Protein AF-A0A7V2AE70-F1 (afdb_monomer_lite)

Structure (mmCIF, N/CA/C/O backbone):
data_AF-A0A7V2AE70-F1
#
_entry.id   AF-A0A7V2AE70-F1
#
loop_
_atom_site.group_PDB
_atom_site.id
_atom_site.type_symbol
_atom_site.label_atom_id
_atom_site.label_alt_id
_atom_site.label_comp_id
_atom_site.label_asym_id
_atom_site.label_entity_id
_atom_site.label_seq_id
_atom_site.pdbx_PDB_ins_code
_atom_site.Cartn_x
_atom_site.Cartn_y
_atom_site.Cartn_z
_atom_site.occupancy
_atom_site.B_iso_or_equiv
_atom_site.auth_seq_id
_atom_site.auth_comp_id
_atom_site.auth_asym_id
_atom_site.auth_atom_id
_atom_site.pdbx_PDB_model_num
ATOM 1 N N . MET A 1 1 ? 10.423 -25.214 -24.520 1.00 47.59 1 MET A N 1
ATOM 2 C CA . MET A 1 1 ? 10.034 -24.012 -25.290 1.00 47.59 1 MET A CA 1
ATOM 3 C C . MET A 1 1 ? 8.516 -23.828 -25.274 1.00 47.59 1 MET A C 1
ATOM 5 O O . MET A 1 1 ? 8.077 -22.845 -24.705 1.00 47.59 1 MET A O 1
ATOM 9 N N . GLN A 1 2 ? 7.723 -24.824 -25.698 1.00 44.62 2 GLN A N 1
ATOM 10 C CA . GLN A 1 2 ? 6.244 -24.762 -25.731 1.00 44.62 2 GLN A CA 1
ATOM 11 C C . GLN A 1 2 ? 5.537 -24.377 -24.412 1.00 44.62 2 GLN A C 1
ATOM 13 O O . GLN A 1 2 ? 4.653 -23.530 -24.438 1.00 44.62 2 GLN A O 1
ATOM 18 N N . ALA A 1 3 ? 5.943 -24.920 -23.256 1.00 50.91 3 ALA A N 1
ATOM 19 C CA . ALA A 1 3 ? 5.281 -24.618 -21.974 1.00 50.91 3 ALA A CA 1
ATOM 20 C C . ALA A 1 3 ? 5.412 -23.143 -21.533 1.00 50.91 3 ALA A C 1
ATOM 22 O O . ALA A 1 3 ? 4.551 -22.618 -20.833 1.00 50.91 3 ALA A O 1
ATOM 23 N N . ASN A 1 4 ? 6.485 -22.460 -21.949 1.00 61.97 4 ASN A N 1
ATOM 24 C CA . ASN A 1 4 ? 6.688 -21.048 -21.629 1.00 61.97 4 ASN A CA 1
ATOM 25 C C . ASN A 1 4 ? 5.826 -20.162 -22.543 1.00 61.97 4 ASN A C 1
ATOM 27 O O . ASN A 1 4 ? 5.206 -19.217 -22.066 1.00 61.97 4 ASN A O 1
ATOM 31 N N . ASP A 1 5 ? 5.712 -20.524 -23.823 1.00 64.69 5 ASP A N 1
ATOM 32 C CA . ASP A 1 5 ? 4.917 -19.794 -24.816 1.00 64.69 5 ASP A CA 1
ATOM 33 C C . ASP A 1 5 ? 3.410 -19.882 -24.528 1.00 64.69 5 ASP A C 1
ATOM 35 O O . ASP A 1 5 ? 2.698 -18.883 -24.643 1.00 64.69 5 ASP A O 1
ATOM 39 N N . GLU A 1 6 ? 2.928 -21.042 -24.073 1.00 67.19 6 GLU A N 1
ATOM 40 C CA . GLU A 1 6 ? 1.532 -21.230 -23.667 1.00 67.19 6 GLU A CA 1
ATOM 41 C C . GLU A 1 6 ? 1.184 -20.420 -22.407 1.00 67.19 6 GLU A C 1
ATOM 43 O O . GLU A 1 6 ? 0.154 -19.741 -22.385 1.00 67.19 6 GLU A O 1
ATOM 48 N N . SER A 1 7 ? 2.087 -20.369 -21.416 1.00 73.56 7 SER A N 1
ATOM 49 C CA . SER A 1 7 ? 1.912 -19.519 -20.227 1.00 73.56 7 SER A CA 1
ATOM 50 C C . SER A 1 7 ? 1.917 -18.021 -20.558 1.00 73.56 7 SER A C 1
ATOM 52 O O . SER A 1 7 ? 1.178 -17.241 -19.958 1.00 73.56 7 SER A O 1
ATOM 54 N N . ILE A 1 8 ? 2.709 -17.599 -21.552 1.00 80.50 8 ILE A N 1
ATOM 55 C CA . ILE A 1 8 ? 2.743 -16.207 -22.015 1.00 80.50 8 ILE A CA 1
ATOM 56 C C . ILE A 1 8 ? 1.441 -15.874 -22.745 1.00 80.50 8 ILE A C 1
ATOM 58 O O . ILE A 1 8 ? 0.882 -14.794 -22.550 1.00 80.50 8 ILE A O 1
ATOM 62 N N . ALA A 1 9 ? 0.943 -16.787 -23.581 1.00 82.50 9 ALA A N 1
ATOM 63 C CA . ALA A 1 9 ? -0.321 -16.613 -24.283 1.00 82.50 9 ALA A CA 1
ATOM 64 C C . ALA A 1 9 ? -1.501 -16.528 -23.305 1.00 82.50 9 ALA A C 1
ATOM 66 O O . ALA A 1 9 ? -2.360 -15.662 -23.462 1.00 82.50 9 ALA A O 1
ATOM 67 N N . GLU A 1 10 ? -1.527 -17.375 -22.276 1.00 84.31 10 GLU A N 1
ATOM 68 C CA . GLU A 1 10 ? -2.512 -17.292 -21.198 1.00 84.31 10 GLU A CA 1
ATOM 69 C C . GLU A 1 10 ? -2.417 -15.972 -20.437 1.00 84.31 10 GLU A C 1
ATOM 71 O O . GLU A 1 10 ? -3.436 -15.305 -20.252 1.00 84.31 10 GLU A O 1
ATOM 76 N N . ALA A 1 11 ? -1.207 -15.547 -20.069 1.00 81.88 11 ALA A N 1
ATOM 77 C CA . ALA A 1 11 ? -1.022 -14.279 -19.383 1.00 81.88 11 ALA A CA 1
ATOM 78 C C . ALA A 1 11 ? -1.561 -13.110 -20.206 1.00 81.88 11 ALA A C 1
ATOM 80 O O . ALA A 1 11 ? -2.342 -12.311 -19.696 1.00 81.88 11 ALA A O 1
ATOM 81 N N . LYS A 1 12 ? -1.231 -13.056 -21.502 1.00 82.12 12 LYS A N 1
ATOM 82 C CA . LYS A 1 12 ? -1.709 -12.013 -22.419 1.00 82.12 12 LYS A CA 1
ATOM 83 C C . LYS A 1 12 ? -3.234 -11.958 -22.525 1.00 82.12 12 LYS A C 1
ATOM 85 O O . LYS A 1 12 ? -3.771 -10.860 -22.627 1.00 82.12 12 LYS A O 1
ATOM 90 N N . ARG A 1 13 ? -3.928 -13.102 -22.469 1.00 90.62 13 ARG A N 1
ATOM 91 C CA . ARG A 1 13 ? -5.403 -13.150 -22.489 1.00 90.62 13 ARG A CA 1
ATOM 92 C C . ARG A 1 13 ? -6.033 -12.558 -21.228 1.00 90.62 13 ARG A C 1
ATOM 94 O O . ARG A 1 13 ? -7.116 -11.994 -21.314 1.00 90.62 13 ARG A O 1
ATOM 101 N N . ASN A 1 14 ? -5.356 -12.664 -20.087 1.00 93.19 14 ASN A N 1
ATOM 102 C CA . ASN A 1 14 ? -5.894 -12.262 -18.788 1.00 93.19 14 ASN A CA 1
ATOM 103 C C . ASN A 1 14 ? -5.362 -10.911 -18.282 1.00 93.19 14 ASN A C 1
ATOM 105 O O . ASN A 1 14 ? -5.742 -10.472 -17.201 1.00 93.19 14 ASN A O 1
ATOM 109 N N . LEU A 1 15 ? -4.512 -10.210 -19.045 1.00 92.69 15 LEU A N 1
ATOM 110 C CA . LEU A 1 15 ? -3.910 -8.945 -18.602 1.00 92.69 15 LEU A CA 1
ATOM 111 C C . LEU A 1 15 ? -4.922 -7.838 -18.280 1.00 92.69 15 LEU A C 1
ATOM 113 O O . LEU A 1 15 ? -4.562 -6.915 -17.559 1.00 92.69 15 LEU A O 1
ATOM 117 N N . ALA A 1 16 ? -6.156 -7.901 -18.781 1.00 93.62 16 ALA A N 1
ATOM 118 C CA . ALA A 1 16 ? -7.197 -6.939 -18.419 1.00 93.62 16 ALA A CA 1
ATOM 119 C C . ALA A 1 16 ? -7.723 -7.140 -16.981 1.00 93.62 16 ALA A C 1
ATOM 121 O O . ALA A 1 16 ? -8.133 -6.175 -16.341 1.00 93.62 16 ALA A O 1
ATOM 122 N N . ASP A 1 17 ? -7.657 -8.362 -16.446 1.00 97.12 17 ASP A N 1
ATOM 123 C CA . ASP A 1 17 ? -8.184 -8.719 -15.128 1.00 97.12 17 ASP A CA 1
ATOM 124 C C . ASP A 1 17 ? -7.144 -8.459 -14.026 1.00 97.12 17 ASP A C 1
ATOM 126 O O . ASP A 1 17 ? -6.141 -9.165 -13.904 1.00 97.12 17 ASP A O 1
ATOM 130 N N . GLN A 1 18 ? -7.393 -7.447 -13.190 1.00 97.25 18 GLN A N 1
ATOM 131 C CA . GLN A 1 18 ? -6.503 -7.102 -12.082 1.00 97.25 18 GLN A CA 1
ATOM 132 C C . GLN A 1 18 ? -6.383 -8.216 -11.039 1.00 97.25 18 GLN A C 1
ATOM 134 O O . GLN A 1 18 ? -5.279 -8.478 -10.561 1.00 97.25 18 GLN A O 1
ATOM 139 N N . ALA A 1 19 ? -7.479 -8.898 -10.704 1.00 97.44 19 ALA A N 1
ATOM 140 C CA . ALA A 1 19 ? -7.455 -9.986 -9.734 1.00 97.44 19 ALA A CA 1
ATOM 141 C C . ALA A 1 19 ? -6.573 -11.132 -10.242 1.00 97.44 19 ALA A C 1
ATOM 143 O O . ALA A 1 19 ? -5.762 -11.682 -9.487 1.00 97.44 19 ALA A O 1
ATOM 144 N N . TRP A 1 20 ? -6.674 -11.441 -11.540 1.00 97.62 20 TRP A N 1
ATOM 145 C CA . TRP A 1 20 ? -5.801 -12.411 -12.191 1.00 97.62 20 TRP A CA 1
ATOM 146 C C . TRP A 1 20 ? -4.343 -11.950 -12.170 1.00 97.62 20 TRP A C 1
ATOM 148 O O . TRP A 1 20 ? -3.475 -12.730 -11.779 1.00 97.62 20 TRP A O 1
ATOM 158 N N . ARG A 1 21 ? -4.051 -10.694 -12.536 1.00 97.81 21 ARG A N 1
ATOM 159 C CA . ARG A 1 21 ? -2.678 -10.159 -12.543 1.00 97.81 21 ARG A CA 1
ATOM 160 C C . ARG A 1 21 ? -2.018 -10.265 -11.174 1.00 97.81 21 ARG A C 1
ATOM 162 O O . ARG A 1 21 ? -0.935 -10.848 -11.068 1.00 97.81 21 ARG A O 1
ATOM 169 N N . LEU A 1 22 ? -2.689 -9.768 -10.133 1.00 97.75 22 LEU A N 1
ATOM 170 C CA . LEU A 1 22 ? -2.216 -9.834 -8.751 1.00 97.75 22 LEU A CA 1
ATOM 171 C C . LEU A 1 22 ? -1.910 -11.281 -8.368 1.00 97.75 22 LEU A C 1
ATOM 173 O O . LEU A 1 22 ? -0.804 -11.588 -7.936 1.00 97.75 22 LEU A O 1
ATOM 177 N N . ASN A 1 23 ? -2.838 -12.195 -8.631 1.00 97.62 23 ASN A N 1
ATOM 178 C CA . ASN A 1 23 ? -2.674 -13.599 -8.301 1.00 97.62 23 ASN A CA 1
ATOM 179 C C . ASN A 1 23 ? -1.837 -14.395 -9.299 1.00 97.62 23 ASN A C 1
ATOM 181 O O . ASN A 1 23 ? -1.848 -15.603 -9.166 1.00 97.62 23 ASN A O 1
ATOM 185 N N . ASN A 1 24 ? -1.139 -13.837 -10.295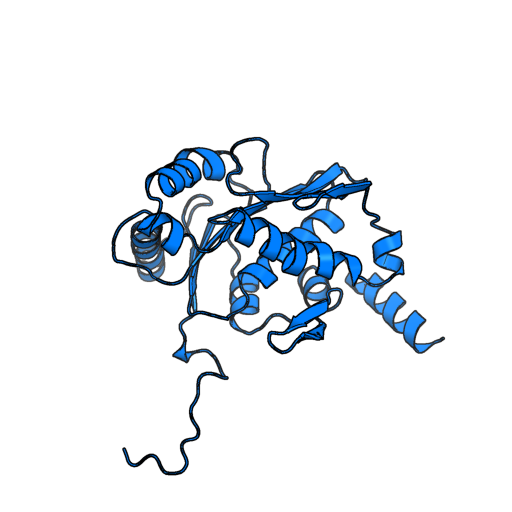 1.00 96.06 24 ASN A N 1
ATOM 186 C CA . ASN A 1 24 ? -0.383 -14.674 -11.247 1.00 96.06 24 ASN A CA 1
ATOM 187 C C . ASN A 1 24 ? 0.960 -14.098 -11.702 1.00 96.06 24 ASN A C 1
ATOM 189 O O . ASN A 1 24 ? 1.871 -14.877 -11.983 1.00 96.06 24 ASN A O 1
ATOM 193 N N . LEU A 1 25 ? 1.121 -12.774 -11.746 1.00 96.00 25 LEU A N 1
ATOM 194 C CA . LEU A 1 25 ? 2.307 -12.140 -12.334 1.00 96.00 25 LEU A CA 1
ATOM 195 C C . LEU A 1 25 ? 3.449 -11.905 -11.343 1.00 96.00 25 LEU A C 1
ATOM 197 O O . LEU A 1 25 ? 4.610 -11.830 -11.745 1.00 96.00 25 LEU A O 1
ATOM 201 N N . TYR A 1 26 ? 3.136 -11.781 -10.057 1.00 97.75 26 TYR A N 1
ATOM 202 C CA . TYR A 1 26 ? 4.085 -11.305 -9.057 1.00 97.75 26 TYR A CA 1
ATOM 203 C C . TYR A 1 26 ? 4.704 -12.446 -8.253 1.00 97.75 26 TYR A C 1
ATOM 205 O O . TYR A 1 26 ? 4.085 -13.486 -8.022 1.00 97.75 26 TYR A O 1
ATOM 213 N N . LYS A 1 27 ? 5.938 -12.238 -7.786 1.00 97.75 27 LYS A N 1
ATOM 214 C CA . LYS A 1 27 ? 6.637 -13.138 -6.862 1.00 97.75 27 LYS A CA 1
ATOM 215 C C . LYS A 1 27 ? 7.119 -12.357 -5.651 1.00 97.75 27 LYS A C 1
ATOM 217 O O . LYS A 1 27 ? 7.705 -11.285 -5.798 1.00 97.75 27 LYS A O 1
ATOM 222 N N . ILE A 1 28 ? 6.924 -12.928 -4.470 1.00 96.31 28 ILE A N 1
ATOM 223 C CA . ILE A 1 28 ? 7.330 -12.341 -3.191 1.00 96.31 28 ILE A CA 1
ATOM 224 C C . ILE A 1 28 ? 8.297 -13.263 -2.456 1.00 96.31 28 ILE A C 1
ATOM 226 O O . ILE A 1 28 ? 8.382 -14.458 -2.741 1.00 96.31 28 ILE A O 1
ATOM 230 N N . GLN A 1 29 ? 9.029 -12.693 -1.504 1.00 93.44 29 GLN A N 1
ATOM 231 C CA . GLN A 1 29 ? 9.846 -13.459 -0.574 1.00 93.44 29 GLN A CA 1
ATOM 232 C C . GLN A 1 29 ? 9.048 -13.743 0.701 1.00 93.44 29 GLN A C 1
ATOM 234 O O . GLN A 1 29 ? 8.495 -12.828 1.311 1.00 93.44 29 GLN A O 1
ATOM 239 N N . THR A 1 30 ? 8.982 -15.008 1.098 1.00 89.25 30 THR A N 1
ATOM 240 C CA . THR A 1 30 ? 8.364 -15.447 2.353 1.00 89.25 30 THR A CA 1
ATOM 241 C C . THR A 1 30 ? 9.285 -15.179 3.549 1.00 89.25 30 THR A C 1
ATOM 243 O O . THR A 1 30 ? 10.466 -14.870 3.392 1.00 89.25 30 THR A O 1
ATOM 246 N N . LYS A 1 31 ? 8.757 -15.309 4.775 1.00 82.94 31 LYS A N 1
ATOM 247 C CA . LYS A 1 31 ? 9.511 -15.047 6.022 1.00 82.94 31 LYS A CA 1
ATOM 248 C C . LYS A 1 31 ? 10.747 -15.938 6.194 1.00 82.94 31 LYS A C 1
ATOM 250 O O . LYS A 1 31 ? 11.703 -15.538 6.839 1.00 82.94 31 LYS A O 1
ATOM 255 N N . ASP A 1 32 ? 10.712 -17.135 5.627 1.00 88.69 32 ASP A N 1
ATOM 256 C CA . ASP A 1 32 ? 11.809 -18.103 5.608 1.00 88.69 32 ASP A CA 1
ATOM 257 C C . ASP A 1 32 ? 12.697 -17.977 4.357 1.00 88.69 32 ASP A C 1
ATOM 259 O O . ASP A 1 32 ? 13.497 -18.859 4.056 1.00 88.69 32 ASP A O 1
ATOM 263 N N . GLY A 1 33 ? 12.560 -16.875 3.615 1.00 88.44 33 GLY A N 1
ATOM 264 C CA . GLY A 1 33 ? 13.466 -16.487 2.541 1.00 88.44 33 GLY A CA 1
ATOM 265 C C . GLY A 1 33 ? 13.164 -17.098 1.173 1.00 88.44 33 GLY A C 1
ATOM 266 O O . GLY A 1 33 ? 13.849 -16.746 0.210 1.00 88.44 33 GLY A O 1
ATOM 267 N N . ARG A 1 34 ? 12.144 -17.958 1.043 1.00 95.06 34 ARG A N 1
ATOM 268 C CA . ARG A 1 34 ? 11.777 -18.586 -0.237 1.00 95.06 34 ARG A CA 1
ATOM 269 C C . ARG A 1 34 ? 11.095 -17.586 -1.169 1.00 95.06 34 ARG A C 1
ATOM 271 O O . ARG A 1 34 ? 10.284 -16.770 -0.743 1.00 95.06 34 ARG A O 1
ATOM 278 N N . ILE A 1 35 ? 11.399 -17.668 -2.463 1.00 96.44 35 ILE A N 1
ATOM 279 C CA . ILE A 1 35 ? 10.702 -16.890 -3.493 1.00 96.44 35 ILE A CA 1
ATOM 280 C C . ILE A 1 35 ? 9.530 -17.711 -4.014 1.00 96.44 35 ILE A C 1
ATOM 282 O O . ILE A 1 35 ? 9.731 -18.782 -4.586 1.00 96.44 35 ILE A O 1
ATOM 286 N N . VAL A 1 36 ? 8.316 -17.201 -3.832 1.00 95.88 36 VAL A N 1
ATOM 287 C CA . VAL A 1 36 ? 7.075 -17.882 -4.220 1.00 95.88 36 VAL A CA 1
ATOM 288 C C . VAL A 1 36 ? 6.193 -16.957 -5.058 1.00 95.88 36 VAL A C 1
ATOM 290 O O . VAL A 1 36 ? 6.306 -15.733 -4.936 1.00 95.88 36 VAL A O 1
ATOM 293 N N . PRO A 1 37 ? 5.307 -17.499 -5.911 1.00 96.62 37 PRO A N 1
ATOM 294 C CA . PRO A 1 37 ? 4.263 -16.700 -6.539 1.00 96.62 37 PRO A CA 1
ATOM 295 C C . PRO A 1 37 ? 3.411 -16.001 -5.476 1.00 96.62 37 PRO A C 1
ATOM 297 O O . PRO A 1 37 ? 2.993 -16.627 -4.501 1.00 96.62 37 PRO A O 1
ATOM 300 N N . PHE A 1 38 ? 3.150 -14.710 -5.663 1.00 97.62 38 PHE A N 1
ATOM 301 C CA . PHE A 1 38 ? 2.176 -14.008 -4.843 1.00 97.62 38 PHE A CA 1
ATOM 302 C C . PHE A 1 38 ? 0.786 -14.570 -5.147 1.00 97.62 38 PHE A C 1
ATOM 304 O O . PHE A 1 38 ? 0.393 -14.735 -6.307 1.00 97.62 38 PHE A O 1
ATOM 311 N N . ARG A 1 39 ? 0.071 -14.904 -4.081 1.00 97.25 39 ARG A N 1
ATOM 312 C CA . ARG A 1 39 ? -1.338 -15.278 -4.078 1.00 97.25 39 ARG A CA 1
ATOM 313 C C . ARG A 1 39 ? -1.944 -14.589 -2.874 1.00 97.25 39 ARG A C 1
ATOM 315 O O . ARG A 1 39 ? -1.365 -14.664 -1.786 1.00 97.25 39 ARG A O 1
ATOM 322 N N . MET A 1 40 ? -3.061 -13.905 -3.080 1.00 97.75 40 MET A N 1
ATOM 323 C CA . MET A 1 40 ? -3.759 -13.266 -1.979 1.00 97.75 40 MET A CA 1
ATOM 324 C C . MET A 1 40 ? -4.161 -14.332 -0.961 1.00 97.75 40 MET A C 1
ATOM 326 O O . MET A 1 40 ? -4.721 -15.370 -1.310 1.00 97.75 40 MET A O 1
ATOM 330 N N . ASN A 1 41 ? -3.830 -14.097 0.307 1.00 95.94 41 ASN A N 1
ATOM 331 C CA . ASN A 1 41 ? -4.398 -14.896 1.388 1.00 95.94 41 ASN A CA 1
ATOM 332 C C . ASN A 1 41 ? -5.840 -14.449 1.677 1.00 95.94 41 ASN A C 1
ATOM 334 O O . ASN A 1 41 ? -6.307 -13.450 1.136 1.00 95.94 41 ASN A O 1
ATOM 338 N N . TRP A 1 42 ? -6.528 -15.162 2.570 1.00 96.00 42 TRP A N 1
ATOM 339 C CA . TRP A 1 42 ? -7.933 -14.898 2.901 1.00 96.00 42 TRP A CA 1
ATOM 340 C C . TRP A 1 42 ? -8.221 -13.433 3.269 1.00 96.00 42 TRP A C 1
ATOM 342 O O . TRP A 1 42 ? -9.243 -12.902 2.857 1.00 96.00 42 TRP A O 1
ATOM 352 N N . ALA A 1 43 ? -7.330 -12.772 4.014 1.00 97.25 43 ALA A N 1
ATOM 353 C CA . ALA A 1 43 ? -7.544 -11.403 4.477 1.00 97.25 43 ALA A CA 1
ATOM 354 C C . ALA A 1 43 ? -7.264 -10.381 3.368 1.00 97.25 43 ALA A C 1
ATOM 356 O O . ALA A 1 43 ? -7.935 -9.362 3.271 1.00 97.25 43 ALA A O 1
ATOM 357 N N . GLN A 1 44 ? -6.265 -10.654 2.528 1.00 98.12 44 GLN A N 1
ATOM 358 C CA . GLN A 1 44 ? -5.936 -9.820 1.371 1.00 98.12 44 GLN A CA 1
ATOM 359 C C . GLN A 1 44 ? -7.020 -9.917 0.293 1.00 98.12 44 GLN A C 1
ATOM 361 O O . GLN A 1 44 ? -7.358 -8.906 -0.309 1.00 98.12 44 GLN A O 1
ATOM 366 N N . GLN A 1 45 ? -7.573 -11.116 0.088 1.00 98.19 45 GLN A N 1
ATOM 367 C CA . GLN A 1 45 ? -8.683 -11.353 -0.829 1.00 98.19 45 GLN A CA 1
ATOM 368 C C . GLN A 1 45 ? -9.950 -10.639 -0.345 1.00 98.19 45 GLN A C 1
ATOM 370 O O . GLN A 1 45 ? -10.543 -9.895 -1.110 1.00 98.19 45 GLN A O 1
ATOM 375 N N . ASP A 1 46 ? -10.300 -10.781 0.938 1.00 98.25 46 ASP A N 1
ATOM 376 C CA . ASP A 1 46 ? -11.437 -10.080 1.552 1.00 98.25 46 ASP A CA 1
ATOM 377 C C . ASP A 1 46 ? -11.315 -8.550 1.409 1.00 98.25 46 ASP A C 1
ATOM 379 O O . ASP A 1 46 ? -12.256 -7.891 0.974 1.00 98.25 46 ASP A O 1
ATOM 383 N N . LEU A 1 47 ? -10.121 -7.993 1.655 1.00 98.56 47 LEU A N 1
ATOM 384 C CA . LEU A 1 47 ? -9.849 -6.570 1.431 1.00 98.56 47 LEU A CA 1
ATOM 385 C C . LEU A 1 47 ? -9.999 -6.168 -0.043 1.00 98.56 47 LEU A C 1
ATOM 387 O O . LEU A 1 47 ? -10.506 -5.086 -0.327 1.00 98.56 47 LEU A O 1
ATOM 391 N N . PHE A 1 48 ? -9.508 -6.995 -0.970 1.00 98.50 48 PHE A N 1
ATOM 392 C CA . PHE A 1 48 ? -9.580 -6.725 -2.405 1.00 98.50 48 PHE A CA 1
ATOM 393 C C . PHE A 1 48 ? -11.026 -6.745 -2.920 1.00 98.50 48 PHE A C 1
ATOM 395 O O . PHE A 1 48 ? -11.410 -5.883 -3.710 1.00 98.50 48 PHE A O 1
ATOM 402 N N . ASP A 1 49 ? -11.829 -7.691 -2.440 1.00 98.25 49 ASP A N 1
ATOM 403 C CA . ASP A 1 49 ? -13.225 -7.853 -2.847 1.00 98.25 49 ASP A CA 1
ATOM 404 C C . ASP A 1 49 ? -14.124 -6.734 -2.297 1.00 98.25 49 ASP A C 1
ATOM 406 O O . ASP A 1 49 ? -15.125 -6.387 -2.923 1.00 98.25 49 ASP A O 1
ATOM 410 N N . ASP A 1 50 ? -13.753 -6.133 -1.160 1.00 97.75 50 ASP A N 1
ATOM 411 C CA . ASP A 1 50 ? -14.520 -5.073 -0.494 1.00 97.75 50 ASP A CA 1
ATOM 412 C C . ASP A 1 50 ? -13.813 -3.699 -0.491 1.00 97.75 50 ASP A C 1
ATOM 414 O O . ASP A 1 50 ? -14.044 -2.856 0.388 1.00 97.75 50 ASP A O 1
ATOM 418 N N . LEU A 1 51 ? -12.957 -3.441 -1.489 1.00 97.75 51 LEU A N 1
ATOM 419 C CA . LEU A 1 51 ? -12.237 -2.171 -1.632 1.00 97.75 51 LEU A CA 1
ATOM 420 C C . LEU A 1 51 ? -13.172 -0.952 -1.610 1.00 97.75 51 LEU A C 1
ATOM 422 O O . LEU A 1 51 ? -14.216 -0.903 -2.260 1.00 97.75 51 LEU A O 1
ATOM 426 N N . TRP A 1 52 ? -12.739 0.083 -0.893 1.00 98.25 52 TRP A N 1
ATOM 427 C CA . TRP A 1 52 ? -13.383 1.394 -0.847 1.00 98.25 52 TRP A CA 1
ATOM 428 C C . TRP A 1 52 ? -12.380 2.521 -1.098 1.00 98.25 52 TRP A C 1
ATOM 430 O O . TRP A 1 52 ? -11.176 2.299 -1.154 1.00 98.25 52 TRP A O 1
ATOM 440 N N . TYR A 1 53 ? -12.852 3.759 -1.211 1.00 98.25 53 TYR A N 1
ATOM 441 C CA . TYR A 1 53 ? -11.993 4.936 -1.393 1.00 98.25 53 TYR A CA 1
ATOM 442 C C . TYR A 1 53 ? -11.105 5.220 -0.174 1.00 98.25 53 TYR A C 1
ATOM 444 O O . TYR A 1 53 ? -9.988 5.724 -0.295 1.00 98.25 53 TYR A O 1
ATOM 452 N N . ARG A 1 54 ? -11.591 4.897 1.025 1.00 98.50 54 ARG A N 1
ATOM 453 C CA . ARG A 1 54 ? -10.885 5.067 2.299 1.00 98.50 54 ARG A CA 1
ATOM 454 C C . ARG A 1 54 ? -10.995 3.755 3.071 1.00 98.50 54 ARG A C 1
ATOM 456 O O . ARG A 1 54 ? -12.061 3.427 3.578 1.00 98.50 54 ARG A O 1
ATOM 463 N N . ASN A 1 55 ? -9.912 2.987 3.132 1.00 98.81 55 ASN A N 1
ATOM 464 C CA . ASN A 1 55 ? -9.852 1.675 3.777 1.00 98.81 55 ASN A CA 1
ATOM 465 C C . ASN A 1 55 ? -9.070 1.768 5.083 1.00 98.81 55 ASN A C 1
ATOM 467 O O . ASN A 1 55 ? -7.879 2.089 5.079 1.00 98.81 55 ASN A O 1
ATOM 471 N N . LEU A 1 56 ? -9.735 1.450 6.191 1.00 98.69 56 LEU A N 1
ATOM 472 C CA . LEU A 1 56 ? -9.133 1.377 7.513 1.00 98.69 56 LEU A CA 1
ATOM 473 C C . LEU A 1 56 ? -9.030 -0.079 7.953 1.00 98.69 56 LEU A C 1
ATOM 475 O O . LEU A 1 56 ? -10.039 -0.741 8.172 1.00 98.69 56 LEU A O 1
ATOM 479 N N . ILE A 1 57 ? -7.798 -0.559 8.087 1.00 98.75 57 ILE A N 1
ATOM 480 C CA . ILE A 1 57 ? -7.474 -1.962 8.311 1.00 98.75 57 ILE A CA 1
ATOM 481 C C . ILE A 1 57 ? -6.910 -2.137 9.721 1.00 98.75 57 ILE A C 1
ATOM 483 O O . ILE A 1 57 ? -5.728 -1.883 9.979 1.00 98.75 57 ILE A O 1
ATOM 487 N N . LEU A 1 58 ? -7.753 -2.625 10.630 1.00 98.25 58 LEU A N 1
ATOM 488 C CA . LEU A 1 58 ? -7.333 -3.098 11.943 1.00 98.25 58 LEU A CA 1
ATOM 489 C C . LEU A 1 58 ? -7.023 -4.592 11.855 1.00 98.25 58 LEU A C 1
ATOM 491 O O . LEU A 1 58 ? -7.905 -5.415 11.619 1.00 98.25 58 LEU A O 1
ATOM 495 N N . LYS A 1 59 ? -5.759 -4.966 12.057 1.00 96.94 59 LYS A N 1
ATOM 496 C CA . LYS A 1 59 ? -5.311 -6.344 11.822 1.00 96.94 59 LYS A CA 1
ATOM 497 C C . LYS A 1 59 ? -4.419 -6.917 12.911 1.00 96.94 59 LYS A C 1
ATOM 499 O O . LYS A 1 59 ? -3.714 -6.199 13.616 1.00 96.94 59 LYS A O 1
ATOM 504 N N . ALA A 1 60 ? -4.372 -8.244 12.977 1.00 94.81 60 ALA A N 1
ATOM 505 C CA . ALA A 1 60 ? -3.304 -8.974 13.645 1.00 94.81 60 ALA A CA 1
ATOM 506 C C . ALA A 1 60 ? -1.962 -8.820 12.906 1.00 94.81 60 ALA A C 1
ATOM 508 O O . ALA A 1 60 ? -1.900 -8.477 11.721 1.00 94.81 60 ALA A O 1
ATOM 509 N N . ARG A 1 61 ? -0.852 -9.103 13.599 1.00 90.38 61 ARG A N 1
ATOM 510 C CA . ARG A 1 61 ? 0.471 -9.105 12.962 1.00 90.38 61 ARG A CA 1
ATOM 511 C C . ARG A 1 61 ? 0.566 -10.195 11.898 1.00 90.38 61 ARG A C 1
ATOM 513 O O . ARG A 1 61 ? -0.083 -11.232 11.975 1.00 90.38 61 ARG A O 1
ATOM 520 N N . GLN A 1 62 ? 1.465 -9.951 10.949 1.00 87.62 62 GLN A N 1
ATOM 521 C CA . GLN A 1 62 ? 1.934 -10.918 9.961 1.00 87.62 62 GLN A CA 1
ATOM 522 C C . GLN A 1 62 ? 0.909 -11.439 8.931 1.00 87.62 62 GLN A C 1
ATOM 524 O O . GLN A 1 62 ? 1.134 -12.497 8.353 1.00 87.62 62 GLN A O 1
ATOM 529 N N . LEU A 1 63 ? -0.136 -10.665 8.614 1.00 93.50 63 LEU A N 1
ATOM 530 C CA . LEU A 1 63 ? -1.070 -10.966 7.511 1.00 93.50 63 LEU A CA 1
ATOM 531 C C . LEU A 1 63 ? -0.562 -10.556 6.113 1.00 93.50 63 LEU A C 1
ATOM 533 O O . LEU A 1 63 ? -1.229 -10.792 5.109 1.00 93.50 63 LEU A O 1
ATOM 537 N N . GLY A 1 64 ? 0.596 -9.893 6.028 1.00 94.81 64 GLY A N 1
ATOM 538 C CA . GLY A 1 64 ? 1.178 -9.455 4.754 1.00 94.81 64 GLY A CA 1
ATOM 539 C C . GLY A 1 64 ? 0.446 -8.295 4.064 1.00 94.81 64 GLY A C 1
ATOM 540 O O . GLY A 1 64 ? 0.626 -8.117 2.865 1.00 94.81 64 GLY A O 1
ATOM 541 N N . MET A 1 65 ? -0.357 -7.498 4.784 1.00 97.25 65 MET A N 1
ATOM 542 C CA . MET A 1 65 ? -1.132 -6.393 4.184 1.00 97.25 65 MET A CA 1
ATOM 543 C C . MET A 1 65 ? -0.264 -5.368 3.458 1.00 97.25 65 MET A C 1
ATOM 545 O O . MET A 1 65 ? -0.556 -5.020 2.321 1.00 97.25 65 MET A O 1
ATOM 549 N N . SER A 1 66 ? 0.848 -4.941 4.057 1.00 97.12 66 SER A N 1
ATOM 550 C CA . SER A 1 66 ? 1.753 -3.980 3.421 1.00 97.12 66 SER A CA 1
ATOM 551 C C . SER A 1 66 ? 2.377 -4.550 2.136 1.00 97.12 66 SER A C 1
ATOM 553 O O . SER A 1 66 ? 2.679 -3.796 1.214 1.00 97.12 66 SER A O 1
ATOM 555 N N . THR A 1 67 ? 2.567 -5.876 2.057 1.00 97.25 67 THR A N 1
ATOM 556 C CA . THR A 1 67 ? 3.008 -6.562 0.832 1.00 97.25 67 THR A CA 1
ATOM 557 C C . THR A 1 67 ? 1.908 -6.552 -0.216 1.00 97.25 67 THR A C 1
ATOM 559 O O . THR A 1 67 ? 2.171 -6.112 -1.327 1.00 97.25 67 THR A O 1
ATOM 562 N N . PHE A 1 68 ? 0.684 -6.952 0.137 1.00 98.44 68 PHE A N 1
ATOM 563 C CA . PHE A 1 68 ? -0.461 -6.896 -0.775 1.00 98.44 68 PHE A CA 1
ATOM 564 C C . PHE A 1 68 ? -0.676 -5.489 -1.346 1.00 98.44 68 PHE A C 1
ATOM 566 O O . PHE A 1 68 ? -0.693 -5.329 -2.562 1.00 98.44 68 PHE A O 1
ATOM 573 N N . ILE A 1 69 ? -0.747 -4.461 -0.494 1.00 98.69 69 ILE A N 1
ATOM 574 C CA . ILE A 1 69 ? -0.969 -3.077 -0.934 1.00 98.69 69 ILE A CA 1
ATOM 575 C C . ILE A 1 69 ? 0.196 -2.591 -1.811 1.00 98.69 69 ILE A C 1
ATOM 577 O O . ILE A 1 69 ? -0.030 -1.915 -2.809 1.00 98.69 69 ILE A O 1
ATOM 581 N N . GLY A 1 70 ? 1.439 -2.978 -1.499 1.00 98.44 70 GLY A N 1
ATOM 582 C CA . GLY A 1 70 ? 2.596 -2.669 -2.344 1.00 98.44 70 GLY A CA 1
ATOM 583 C C . GLY A 1 70 ? 2.526 -3.322 -3.731 1.00 98.44 70 GLY A C 1
ATOM 584 O O . GLY A 1 70 ? 2.832 -2.667 -4.726 1.00 98.44 70 GLY A O 1
ATOM 585 N N . VAL A 1 71 ? 2.074 -4.579 -3.814 1.00 98.50 71 VAL A N 1
ATOM 586 C CA . VAL A 1 71 ? 1.848 -5.277 -5.091 1.00 98.50 71 VAL A CA 1
ATOM 587 C C . VAL A 1 71 ? 0.692 -4.635 -5.863 1.00 98.50 71 VAL A C 1
ATOM 589 O O . VAL A 1 71 ? 0.826 -4.421 -7.061 1.00 98.50 71 VAL A O 1
ATOM 592 N N . LEU A 1 72 ? -0.398 -4.252 -5.189 1.00 98.75 72 LEU A N 1
ATOM 593 C CA . LEU A 1 72 ? -1.519 -3.521 -5.790 1.00 98.75 72 LEU A CA 1
ATOM 594 C C . LEU A 1 72 ? -1.078 -2.172 -6.372 1.00 98.75 72 LEU A C 1
ATOM 596 O O . LEU A 1 72 ? -1.427 -1.839 -7.503 1.00 98.75 72 LEU A O 1
ATOM 600 N N . GLN A 1 73 ? -0.281 -1.404 -5.625 1.00 98.69 73 GLN A N 1
ATOM 601 C CA . GLN A 1 73 ? 0.292 -0.148 -6.107 1.00 98.69 73 GLN A CA 1
ATOM 602 C C . GLN A 1 73 ? 1.194 -0.382 -7.324 1.00 98.69 73 GLN A C 1
ATOM 604 O O . GLN A 1 73 ? 1.070 0.338 -8.313 1.00 98.69 73 GLN A O 1
ATOM 609 N N . LEU A 1 74 ? 2.070 -1.395 -7.274 1.00 98.69 74 LEU A N 1
ATOM 610 C CA . LEU A 1 74 ? 2.957 -1.745 -8.384 1.00 98.69 74 LEU A CA 1
ATOM 611 C C . LEU A 1 74 ? 2.168 -2.175 -9.632 1.00 98.69 74 LEU A C 1
ATOM 613 O O . LEU A 1 74 ? 2.467 -1.716 -10.729 1.00 98.69 74 LEU A O 1
ATOM 617 N N . ASP A 1 75 ? 1.147 -3.015 -9.478 1.00 98.62 75 ASP A N 1
ATOM 618 C CA . ASP A 1 75 ? 0.242 -3.386 -10.568 1.00 98.62 75 ASP A CA 1
ATOM 619 C C . ASP A 1 75 ? -0.433 -2.154 -11.169 1.00 98.62 75 ASP A C 1
ATOM 621 O O . ASP A 1 75 ? -0.381 -1.934 -12.377 1.00 98.62 75 ASP A O 1
ATOM 625 N N . THR A 1 76 ? -0.969 -1.276 -10.326 1.00 98.44 76 THR A N 1
ATOM 626 C CA . THR A 1 76 ? -1.676 -0.085 -10.800 1.00 98.44 76 THR A CA 1
ATOM 627 C C . THR A 1 76 ? -0.768 0.816 -11.643 1.00 98.44 76 THR A C 1
ATOM 629 O O . THR A 1 76 ? -1.184 1.239 -12.720 1.00 98.44 76 THR A O 1
ATOM 632 N N . VAL A 1 77 ? 0.479 1.069 -11.223 1.00 98.50 77 VAL A N 1
ATOM 633 C CA . VAL A 1 77 ? 1.409 1.932 -11.984 1.00 98.50 77 VAL A CA 1
ATOM 634 C C . VAL A 1 77 ? 1.925 1.288 -13.274 1.00 98.50 77 VAL A C 1
ATOM 636 O O . VAL A 1 77 ? 2.227 2.000 -14.230 1.00 98.50 77 VAL A O 1
ATOM 639 N N . LEU A 1 78 ? 2.013 -0.045 -13.331 1.00 98.25 78 LEU A N 1
ATOM 640 C CA . LEU A 1 78 ? 2.441 -0.771 -14.533 1.00 98.25 78 LEU A CA 1
ATOM 641 C C . LEU A 1 78 ? 1.333 -0.847 -15.592 1.00 98.25 78 LEU A C 1
ATOM 643 O O . LEU A 1 78 ? 1.628 -0.899 -16.788 1.00 98.25 78 LEU A O 1
ATOM 647 N N . PHE A 1 79 ? 0.069 -0.880 -15.172 1.00 97.81 79 PHE A N 1
ATOM 648 C CA . PHE A 1 79 ? -1.073 -1.129 -16.057 1.00 97.81 79 PHE A CA 1
ATOM 649 C C . PHE A 1 79 ? -1.938 0.105 -16.346 1.00 97.81 79 PHE A C 1
ATOM 651 O O . PHE A 1 79 ? -2.907 -0.013 -17.089 1.00 97.81 79 PHE A O 1
ATOM 658 N N . ASN A 1 80 ? -1.572 1.280 -15.825 1.00 97.75 80 ASN A N 1
ATOM 659 C CA . ASN A 1 80 ? -2.262 2.547 -16.075 1.00 97.75 80 ASN A CA 1
ATOM 660 C C . ASN A 1 80 ? -1.259 3.682 -16.303 1.00 97.75 80 ASN A C 1
ATOM 662 O O . ASN A 1 80 ? -0.164 3.668 -15.736 1.00 97.75 80 ASN A O 1
ATOM 666 N N . ASP A 1 81 ? -1.660 4.682 -17.083 1.00 97.62 81 ASP A N 1
ATOM 667 C CA . ASP A 1 81 ? -0.824 5.831 -17.433 1.00 97.62 81 ASP A CA 1
ATOM 668 C C . ASP A 1 81 ? -1.003 6.977 -16.431 1.00 97.62 81 ASP A C 1
ATOM 670 O O . ASP A 1 81 ? -2.107 7.229 -15.946 1.00 97.62 81 ASP A O 1
ATOM 674 N N . ASN A 1 82 ? 0.079 7.710 -16.157 1.00 97.25 82 ASN A N 1
ATOM 675 C CA . ASN A 1 82 ? 0.094 8.894 -15.287 1.00 97.25 82 ASN A CA 1
ATOM 676 C C . ASN A 1 82 ? -0.445 8.655 -13.861 1.00 97.25 82 ASN A C 1
ATOM 678 O O . ASN A 1 82 ? -1.025 9.550 -13.244 1.00 97.25 82 ASN A O 1
ATOM 682 N N . ILE A 1 83 ? -0.243 7.449 -13.321 1.00 97.69 83 ILE A N 1
ATOM 683 C CA . ILE A 1 83 ? -0.626 7.092 -11.955 1.00 97.69 83 ILE A CA 1
ATOM 684 C C . ILE A 1 83 ? 0.562 7.214 -11.003 1.00 97.69 83 ILE A C 1
ATOM 686 O O . ILE A 1 83 ? 1.662 6.714 -11.242 1.00 97.69 83 ILE A O 1
ATOM 690 N N . HIS A 1 84 ? 0.330 7.839 -9.859 1.00 97.62 84 HIS A N 1
ATOM 691 C CA . HIS A 1 84 ? 1.299 8.013 -8.795 1.00 97.62 84 HIS A CA 1
ATOM 692 C C . HIS A 1 84 ? 0.816 7.344 -7.510 1.00 97.62 84 HIS A C 1
ATOM 694 O O . HIS A 1 84 ? -0.244 7.659 -6.964 1.00 97.62 84 HIS A O 1
ATOM 700 N N . CYS A 1 85 ? 1.623 6.408 -7.018 1.00 98.31 85 CYS A N 1
ATOM 701 C CA . CYS A 1 85 ? 1.365 5.674 -5.788 1.00 98.31 85 CYS A CA 1
ATOM 702 C C . CYS A 1 85 ? 2.408 6.007 -4.718 1.00 98.31 85 CYS A C 1
ATOM 704 O O . CYS A 1 85 ? 3.598 6.194 -4.997 1.00 98.31 85 CYS A O 1
ATOM 706 N N . GLY A 1 86 ? 1.964 6.041 -3.466 1.00 97.81 86 GLY A N 1
ATOM 707 C CA . GLY A 1 86 ? 2.790 6.418 -2.331 1.00 97.81 86 GLY A CA 1
ATOM 708 C C . GLY A 1 86 ? 2.555 5.533 -1.117 1.00 97.81 86 GLY A C 1
ATOM 709 O O . GLY A 1 86 ? 1.411 5.279 -0.753 1.00 97.81 86 GLY A O 1
ATOM 710 N N . THR A 1 87 ? 3.625 5.098 -0.455 1.00 98.50 87 THR A N 1
ATOM 711 C CA . THR A 1 87 ? 3.546 4.508 0.889 1.00 98.50 87 THR A CA 1
ATOM 712 C C . THR A 1 87 ? 4.261 5.402 1.906 1.00 98.50 87 THR A C 1
ATOM 714 O O . THR A 1 87 ? 5.410 5.795 1.699 1.00 98.50 87 THR A O 1
ATOM 717 N N . ILE A 1 88 ? 3.596 5.712 3.017 1.00 97.88 88 ILE A N 1
ATOM 718 C CA . ILE A 1 88 ? 4.172 6.373 4.186 1.00 97.88 88 ILE A CA 1
ATOM 719 C C . ILE A 1 88 ? 4.576 5.312 5.206 1.00 97.88 88 ILE A C 1
ATOM 721 O O . ILE A 1 88 ? 3.746 4.509 5.633 1.00 97.88 88 ILE A O 1
ATOM 725 N N . ALA A 1 89 ? 5.841 5.346 5.624 1.00 96.88 89 ALA A N 1
ATOM 726 C CA . ALA A 1 89 ? 6.371 4.521 6.704 1.00 96.88 89 ALA A CA 1
ATOM 727 C C . ALA A 1 89 ? 6.804 5.374 7.911 1.00 96.88 89 ALA A C 1
ATOM 729 O O . ALA A 1 89 ? 7.007 6.595 7.822 1.00 96.88 89 ALA A O 1
ATOM 730 N N . HIS A 1 90 ? 6.939 4.735 9.073 1.00 93.44 90 HIS A N 1
ATOM 731 C CA . HIS A 1 90 ? 7.192 5.441 10.329 1.00 93.44 90 HIS A CA 1
ATOM 732 C C . HIS A 1 90 ? 8.623 5.994 10.439 1.00 93.44 90 HIS A C 1
ATOM 734 O O . HIS A 1 90 ? 8.776 7.109 10.939 1.00 93.44 90 HIS A O 1
ATOM 740 N N . ASP A 1 91 ? 9.631 5.322 9.879 1.00 93.88 91 ASP A N 1
ATOM 741 C CA . ASP A 1 91 ? 11.033 5.764 9.859 1.00 93.88 91 ASP A CA 1
ATOM 742 C C . ASP A 1 91 ? 11.752 5.420 8.537 1.00 93.88 91 ASP A C 1
ATOM 744 O O . ASP A 1 91 ? 11.168 4.844 7.621 1.00 93.88 91 ASP A O 1
ATOM 748 N N . ARG A 1 92 ? 13.018 5.845 8.405 1.00 94.75 92 ARG A N 1
ATOM 749 C CA . ARG A 1 92 ? 13.815 5.677 7.175 1.00 94.75 92 ARG A CA 1
ATOM 750 C C . ARG A 1 92 ? 14.161 4.219 6.878 1.00 94.75 92 ARG A C 1
ATOM 752 O O . ARG A 1 92 ? 14.192 3.858 5.707 1.00 94.75 92 ARG A O 1
ATOM 759 N N . GLU A 1 93 ? 14.405 3.422 7.911 1.00 95.69 93 GLU A N 1
ATOM 760 C CA . GLU A 1 93 ? 14.706 1.995 7.775 1.00 95.69 93 GLU A CA 1
ATOM 761 C C . GLU A 1 93 ? 13.492 1.257 7.205 1.00 95.69 93 GLU A C 1
ATOM 763 O O . GLU A 1 93 ? 13.596 0.576 6.187 1.00 95.69 93 GLU A O 1
ATOM 768 N N . SER A 1 94 ? 12.306 1.526 7.754 1.00 95.50 94 SER A N 1
ATOM 769 C CA . SER A 1 94 ? 11.045 0.977 7.255 1.00 95.50 94 SER A CA 1
ATOM 770 C C . SER A 1 94 ? 10.729 1.428 5.830 1.00 95.50 94 SER A C 1
ATOM 772 O O . SER A 1 94 ? 10.150 0.665 5.060 1.00 95.50 94 SER A O 1
ATOM 774 N N . VAL A 1 95 ? 11.100 2.660 5.453 1.00 97.44 95 VAL A N 1
ATOM 775 C CA . VAL A 1 95 ? 10.971 3.131 4.064 1.00 97.44 95 VAL A CA 1
ATOM 776 C C . VAL A 1 95 ? 11.778 2.243 3.115 1.00 97.44 95 VAL A C 1
ATOM 778 O O . VAL A 1 95 ? 11.256 1.813 2.088 1.00 97.44 95 VAL A O 1
ATOM 781 N N . GLU A 1 96 ? 13.039 1.980 3.450 1.00 96.56 96 GLU A N 1
ATOM 782 C CA . GLU A 1 96 ? 13.945 1.191 2.612 1.00 96.56 96 GLU A CA 1
ATOM 783 C C . GLU A 1 96 ? 13.536 -0.283 2.586 1.00 96.56 96 GLU A C 1
ATOM 785 O O . GLU A 1 96 ? 13.486 -0.881 1.512 1.00 96.56 96 GLU A O 1
ATOM 790 N N . GLU A 1 97 ? 13.150 -0.853 3.730 1.00 95.50 97 GLU A N 1
ATOM 791 C CA . GLU A 1 97 ? 12.653 -2.228 3.810 1.00 95.50 97 GLU A CA 1
ATOM 792 C C . GLU A 1 97 ? 11.393 -2.420 2.956 1.00 95.50 97 GLU A C 1
ATOM 794 O O . GLU A 1 97 ? 11.341 -3.329 2.124 1.00 95.50 97 GLU A O 1
ATOM 799 N N . LEU A 1 98 ? 10.380 -1.559 3.117 1.00 96.69 98 LEU A N 1
ATOM 800 C CA . LEU A 1 98 ? 9.124 -1.673 2.374 1.00 96.69 98 LEU A CA 1
ATOM 801 C C . LEU A 1 98 ? 9.334 -1.474 0.873 1.00 96.69 98 LEU A C 1
ATOM 803 O O . LEU A 1 98 ? 8.779 -2.240 0.083 1.00 96.69 98 LEU A O 1
ATOM 807 N N . PHE A 1 99 ? 10.143 -0.488 0.474 1.00 98.25 99 PHE A N 1
ATOM 808 C CA . PHE A 1 99 ? 10.440 -0.260 -0.937 1.00 98.25 99 PHE A CA 1
ATOM 809 C C . PHE A 1 99 ? 11.174 -1.452 -1.549 1.00 98.25 99 PHE A C 1
ATOM 811 O O . PHE A 1 99 ? 10.728 -2.004 -2.556 1.00 98.25 99 PHE A O 1
ATOM 818 N N . ASN A 1 100 ? 12.262 -1.899 -0.920 1.00 96.88 100 ASN A N 1
ATOM 819 C CA . ASN A 1 100 ? 13.066 -2.989 -1.453 1.00 96.88 100 ASN A CA 1
ATOM 820 C C . ASN A 1 100 ? 12.270 -4.295 -1.503 1.00 96.88 100 ASN A C 1
ATOM 822 O O . ASN A 1 100 ? 12.243 -4.953 -2.541 1.00 96.88 100 ASN A O 1
ATOM 826 N N . ARG A 1 101 ? 11.582 -4.657 -0.413 1.00 94.69 101 ARG A N 1
ATOM 827 C CA . ARG A 1 101 ? 10.874 -5.937 -0.300 1.00 94.69 101 ARG A CA 1
ATOM 828 C C . ARG A 1 101 ? 9.619 -6.001 -1.162 1.00 94.69 101 ARG A C 1
ATOM 830 O O . ARG A 1 101 ? 9.424 -6.996 -1.854 1.00 94.69 101 ARG A O 1
ATOM 837 N N . ASN A 1 102 ? 8.752 -4.990 -1.076 1.00 95.31 102 ASN A N 1
ATOM 838 C CA . ASN A 1 102 ? 7.406 -5.070 -1.647 1.00 95.31 102 ASN A CA 1
ATOM 839 C C . ASN A 1 102 ? 7.332 -4.505 -3.070 1.00 95.31 102 ASN A C 1
ATOM 841 O O . ASN A 1 102 ? 6.453 -4.918 -3.823 1.00 95.31 102 ASN A O 1
ATOM 845 N N . ILE A 1 103 ? 8.234 -3.588 -3.439 1.00 97.69 103 ILE A N 1
ATOM 846 C CA . ILE A 1 103 ? 8.198 -2.891 -4.730 1.00 97.69 103 ILE A CA 1
ATOM 847 C C . ILE A 1 103 ? 9.349 -3.357 -5.617 1.00 97.69 103 ILE A C 1
ATOM 849 O O . ILE A 1 103 ? 9.108 -4.064 -6.593 1.00 97.69 103 ILE A O 1
ATOM 853 N N . LYS A 1 104 ? 10.599 -3.010 -5.279 1.00 97.81 104 LYS A N 1
ATOM 854 C CA . LYS A 1 104 ? 11.751 -3.237 -6.166 1.00 97.81 104 LYS A CA 1
ATOM 855 C C . LYS A 1 104 ? 11.974 -4.722 -6.437 1.00 97.81 104 LYS A C 1
ATOM 857 O O . LYS A 1 104 ? 11.981 -5.142 -7.588 1.00 97.81 104 LYS A O 1
ATOM 862 N N . ALA A 1 105 ? 12.050 -5.534 -5.386 1.00 96.75 105 ALA A N 1
ATOM 863 C CA . ALA A 1 105 ? 12.269 -6.966 -5.535 1.00 96.75 105 ALA A CA 1
ATOM 864 C C . ALA A 1 105 ? 11.075 -7.692 -6.180 1.00 96.75 105 ALA A C 1
ATOM 866 O O . ALA A 1 105 ? 11.256 -8.749 -6.777 1.00 96.75 105 ALA A O 1
ATOM 867 N N . THR A 1 106 ? 9.858 -7.157 -6.068 1.00 97.31 106 THR A N 1
ATOM 868 C CA . THR A 1 106 ? 8.680 -7.683 -6.771 1.00 97.31 106 THR A CA 1
ATOM 869 C C . THR A 1 106 ? 8.758 -7.366 -8.268 1.00 97.31 106 THR A C 1
ATOM 871 O O . THR A 1 106 ? 8.561 -8.259 -9.090 1.00 97.31 106 THR A O 1
ATOM 874 N N . TYR A 1 107 ? 9.093 -6.121 -8.622 1.00 98.31 107 TYR A N 1
ATOM 875 C CA . TYR A 1 107 ? 9.272 -5.669 -10.002 1.00 98.31 107 TYR A CA 1
ATOM 876 C C . TYR A 1 107 ? 10.403 -6.428 -10.717 1.00 98.31 107 TYR A C 1
ATOM 878 O O . TYR A 1 107 ? 10.206 -6.950 -11.813 1.00 98.31 107 TYR A O 1
ATOM 886 N N . ASP A 1 108 ? 11.555 -6.590 -10.063 1.00 97.62 108 ASP A N 1
ATOM 887 C CA . ASP A 1 108 ? 12.717 -7.292 -10.629 1.00 97.62 108 ASP A CA 1
ATOM 888 C C . ASP A 1 108 ? 12.454 -8.781 -10.903 1.00 97.62 108 ASP A C 1
ATOM 890 O O . ASP A 1 108 ? 13.182 -9.419 -11.662 1.00 97.62 108 ASP A O 1
ATOM 894 N N . 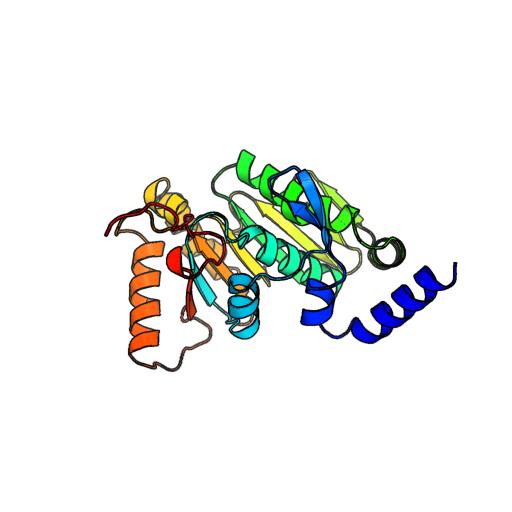ARG A 1 109 ? 11.409 -9.347 -10.289 1.00 96.75 109 ARG A N 1
ATOM 895 C CA . ARG A 1 109 ? 10.999 -10.750 -10.448 1.00 96.75 109 ARG A CA 1
ATOM 896 C C . ARG A 1 109 ? 9.839 -10.943 -11.422 1.00 96.75 109 ARG A C 1
ATOM 898 O O . ARG A 1 109 ? 9.368 -12.078 -11.558 1.00 96.75 109 ARG A O 1
ATOM 905 N N . LEU A 1 110 ? 9.369 -9.876 -12.068 1.00 96.44 110 LEU A N 1
ATOM 906 C CA . LEU A 1 110 ? 8.356 -9.978 -13.112 1.00 96.44 110 LEU A CA 1
ATOM 907 C C . LEU A 1 110 ? 8.826 -10.905 -14.241 1.00 96.44 110 LEU A C 1
ATOM 909 O O . LEU A 1 110 ? 10.028 -11.021 -14.496 1.00 96.44 110 LEU A O 1
ATOM 913 N N . PRO A 1 111 ? 7.889 -11.548 -14.959 1.00 93.25 111 PRO A N 1
ATOM 914 C CA . PRO A 1 111 ? 8.219 -12.238 -16.194 1.00 93.25 111 PRO A CA 1
ATOM 915 C C . PRO A 1 111 ? 8.984 -11.313 -17.143 1.00 93.25 111 PRO A C 1
ATOM 917 O O . PRO A 1 111 ? 8.606 -10.154 -17.323 1.00 93.25 111 PRO A O 1
ATOM 920 N N . GLU A 1 112 ? 10.033 -11.838 -17.777 1.00 93.62 112 GLU A N 1
ATOM 921 C CA . GLU A 1 112 ? 10.948 -11.039 -18.600 1.00 93.62 112 GLU A CA 1
ATOM 922 C C . GLU A 1 112 ? 10.216 -10.220 -19.669 1.00 93.62 112 GLU A C 1
ATOM 924 O O . GLU A 1 112 ? 10.455 -9.026 -19.818 1.00 93.62 112 GLU A O 1
ATOM 929 N N . TRP A 1 113 ? 9.253 -10.841 -20.352 1.00 93.00 113 TRP A N 1
ATOM 930 C CA . TRP A 1 113 ? 8.449 -10.182 -21.380 1.00 93.00 113 TRP A CA 1
ATOM 931 C C . TRP A 1 113 ? 7.657 -8.982 -20.839 1.00 93.00 113 TRP A C 1
ATOM 933 O O . TRP A 1 113 ? 7.462 -8.004 -21.557 1.00 93.00 113 TRP A O 1
ATOM 943 N N . LEU A 1 114 ? 7.200 -9.035 -19.584 1.00 93.44 114 LEU A N 1
ATOM 944 C CA . LEU A 1 114 ? 6.432 -7.955 -18.970 1.00 93.44 114 LEU A CA 1
ATOM 945 C C . LEU A 1 114 ? 7.359 -6.832 -18.517 1.00 93.44 114 LEU A C 1
ATOM 947 O O . LEU A 1 114 ? 7.056 -5.668 -18.747 1.00 93.44 114 LEU A O 1
ATOM 951 N N . ARG A 1 115 ? 8.514 -7.180 -17.946 1.00 95.56 115 ARG A N 1
ATOM 952 C CA . ARG A 1 115 ? 9.552 -6.214 -17.572 1.00 95.56 115 ARG A CA 1
ATOM 953 C C . ARG A 1 115 ? 10.099 -5.466 -18.793 1.00 95.56 115 ARG A C 1
ATOM 955 O O . ARG A 1 115 ? 10.362 -4.276 -18.710 1.00 95.56 115 ARG A O 1
ATOM 962 N N . GLN A 1 116 ? 10.197 -6.131 -19.945 1.00 95.19 116 GLN A N 1
ATOM 963 C CA . GLN A 1 116 ? 10.533 -5.493 -21.224 1.00 95.19 116 GLN A CA 1
ATOM 964 C C . GLN A 1 116 ? 9.398 -4.614 -21.765 1.00 95.19 116 GLN A C 1
ATOM 966 O O . GLN A 1 116 ? 9.658 -3.551 -22.318 1.00 95.19 116 GLN A O 1
ATOM 971 N N . ALA A 1 117 ? 8.140 -5.034 -21.601 1.00 94.12 117 ALA A N 1
ATOM 972 C CA . ALA A 1 117 ? 6.975 -4.250 -22.014 1.00 94.12 117 ALA A CA 1
ATOM 973 C C . ALA A 1 117 ? 6.677 -3.058 -21.085 1.00 94.12 117 ALA A C 1
ATOM 975 O O . ALA A 1 117 ? 5.949 -2.140 -21.474 1.00 94.12 117 ALA A O 1
ATOM 976 N N . ARG A 1 118 ? 7.186 -3.089 -19.850 1.00 95.94 118 ARG A N 1
ATOM 977 C CA . ARG A 1 118 ? 7.043 -2.060 -18.813 1.00 95.94 118 ARG A CA 1
ATOM 978 C C . ARG A 1 118 ? 8.392 -1.813 -18.127 1.00 95.94 118 ARG A C 1
ATOM 980 O O . ARG A 1 118 ? 8.533 -2.137 -16.947 1.00 95.94 118 ARG A O 1
ATOM 987 N N . PRO A 1 119 ? 9.387 -1.284 -18.859 1.00 97.25 119 PRO A N 1
ATOM 988 C CA . PRO A 1 119 ? 10.710 -1.065 -18.303 1.00 97.25 119 PRO A CA 1
ATOM 989 C C . PRO A 1 119 ? 10.679 0.075 -17.283 1.00 97.25 119 PRO A C 1
ATOM 991 O O . PRO A 1 119 ? 9.874 1.000 -17.389 1.00 97.25 119 PRO A O 1
ATOM 994 N N . GLU A 1 120 ? 11.584 0.025 -16.311 1.00 96.25 120 GLU A N 1
ATOM 995 C CA . GLU A 1 120 ? 11.825 1.146 -15.410 1.00 96.25 120 GLU A CA 1
ATOM 996 C C . GLU A 1 120 ? 12.522 2.258 -16.200 1.00 96.25 120 GLU A C 1
ATOM 998 O O . GLU A 1 120 ? 13.469 2.010 -16.944 1.00 96.25 120 GLU A O 1
ATOM 1003 N N . GLU A 1 121 ? 12.038 3.486 -16.052 1.00 97.25 121 GLU A N 1
ATOM 1004 C CA . GLU A 1 121 ? 12.687 4.679 -16.599 1.00 97.25 121 GLU A CA 1
ATOM 1005 C C . GLU A 1 121 ? 13.754 5.193 -15.628 1.00 97.25 121 GLU A C 1
ATOM 1007 O O . GLU A 1 121 ? 14.849 5.588 -16.022 1.00 97.25 121 GLU A O 1
ATOM 1012 N N . SER A 1 122 ? 13.438 5.180 -14.330 1.00 96.62 122 SER A N 1
ATOM 1013 C CA . SER A 1 122 ? 14.360 5.582 -13.272 1.00 96.62 122 SER A CA 1
ATOM 1014 C C . SER A 1 122 ? 14.107 4.807 -11.987 1.00 96.62 122 SER A C 1
ATOM 1016 O O . SER A 1 122 ? 12.964 4.528 -11.615 1.00 96.62 122 SER A O 1
ATOM 1018 N N . SER A 1 123 ? 15.194 4.505 -11.279 1.00 95.88 123 SER A N 1
ATOM 1019 C CA . SER A 1 123 ? 15.172 3.809 -9.998 1.00 95.88 123 SER A CA 1
ATOM 1020 C C . SER A 1 123 ? 16.093 4.504 -8.998 1.00 95.88 123 SER A C 1
ATOM 1022 O O . SER A 1 123 ? 17.246 4.817 -9.287 1.00 95.88 123 SER A O 1
ATOM 1024 N N . THR A 1 124 ? 15.568 4.747 -7.802 1.00 94.94 124 THR A N 1
ATOM 1025 C CA . THR A 1 124 ? 16.319 5.212 -6.629 1.00 94.94 124 THR A CA 1
ATOM 1026 C C . THR A 1 124 ? 16.089 4.232 -5.482 1.00 94.94 124 THR A C 1
ATOM 1028 O O . THR A 1 124 ? 15.249 3.343 -5.584 1.00 94.94 124 THR A O 1
ATOM 1031 N N . ALA A 1 125 ? 16.738 4.437 -4.334 1.00 91.62 125 ALA A N 1
ATOM 1032 C CA . ALA A 1 125 ? 16.503 3.611 -3.146 1.00 91.62 125 ALA A CA 1
ATOM 1033 C C . ALA A 1 125 ? 15.050 3.647 -2.611 1.00 91.62 125 ALA A C 1
ATOM 1035 O O . ALA A 1 125 ? 14.734 2.906 -1.685 1.00 91.62 125 ALA A O 1
ATOM 1036 N N . LYS A 1 126 ? 14.194 4.564 -3.101 1.00 96.31 126 LYS A N 1
ATOM 1037 C CA . LYS A 1 126 ? 12.869 4.863 -2.515 1.00 96.31 126 LYS A CA 1
ATOM 1038 C C . LYS A 1 126 ? 11.768 5.145 -3.543 1.00 96.31 126 LYS A C 1
ATOM 1040 O O . LYS A 1 126 ? 10.636 5.430 -3.153 1.00 96.31 126 LYS A O 1
ATOM 1045 N N . LYS A 1 127 ? 12.081 5.125 -4.841 1.00 97.69 127 LYS A N 1
ATOM 1046 C CA . LYS A 1 127 ? 11.155 5.459 -5.935 1.00 97.69 127 LYS A CA 1
ATOM 1047 C C . LYS A 1 127 ? 11.499 4.681 -7.203 1.00 97.69 127 LYS A C 1
ATOM 1049 O O . LYS A 1 127 ? 12.673 4.634 -7.567 1.00 97.69 127 LYS A O 1
ATOM 1054 N N . LEU A 1 128 ? 10.468 4.177 -7.881 1.00 98.12 128 LEU A N 1
ATOM 1055 C CA . LEU A 1 128 ? 10.498 3.724 -9.273 1.00 98.12 128 LEU A CA 1
ATOM 1056 C C . LEU A 1 128 ? 9.608 4.631 -10.131 1.00 98.12 128 LEU A C 1
ATOM 1058 O O . LEU A 1 128 ? 8.517 5.008 -9.695 1.00 98.12 128 LEU A O 1
ATOM 1062 N N . SER A 1 129 ? 10.060 4.960 -11.339 1.00 98.25 129 SER A N 1
ATOM 1063 C CA . SER A 1 129 ? 9.256 5.656 -12.356 1.00 98.25 129 SER A CA 1
ATOM 1064 C C . SER A 1 129 ? 9.276 4.882 -13.673 1.00 98.25 129 SER A C 1
ATOM 1066 O O . SER A 1 129 ? 10.241 4.168 -13.955 1.00 98.25 129 SER A O 1
ATOM 1068 N N . PHE A 1 130 ? 8.219 5.035 -14.466 1.00 98.44 130 PHE A N 1
ATOM 1069 C CA . PHE A 1 130 ? 7.982 4.283 -15.695 1.00 98.44 130 PHE A CA 1
ATOM 1070 C C . PHE A 1 130 ? 7.709 5.228 -16.881 1.00 98.44 130 PHE A C 1
ATOM 1072 O O . PHE A 1 130 ? 7.147 6.304 -16.672 1.00 98.44 130 PHE A O 1
ATOM 1079 N N . PRO A 1 131 ? 8.020 4.822 -18.131 1.00 98.06 131 PRO A N 1
ATOM 1080 C CA . PRO A 1 131 ? 7.833 5.662 -19.321 1.00 98.06 131 PRO A CA 1
ATOM 1081 C C . PRO A 1 131 ? 6.388 6.099 -19.602 1.00 98.06 131 PRO A C 1
ATOM 1083 O O . PRO A 1 131 ? 6.165 7.032 -20.366 1.00 98.06 131 PRO A O 1
ATOM 1086 N N . ASN A 1 132 ? 5.393 5.440 -19.002 1.00 97.69 132 ASN A N 1
ATOM 1087 C CA . ASN A 1 132 ? 3.977 5.815 -19.103 1.00 97.69 132 ASN A CA 1
ATOM 1088 C C . ASN A 1 132 ? 3.584 6.984 -18.174 1.00 97.69 132 ASN A C 1
ATOM 1090 O O . ASN A 1 132 ? 2.401 7.212 -17.920 1.00 97.69 132 ASN A O 1
ATOM 1094 N N . GLY A 1 133 ? 4.569 7.681 -17.603 1.00 97.69 133 GLY A N 1
ATOM 1095 C CA . GLY A 1 133 ? 4.363 8.768 -16.651 1.00 97.69 133 GLY A CA 1
ATOM 1096 C C . GLY A 1 133 ? 4.016 8.296 -15.240 1.00 97.69 133 GLY A C 1
ATOM 1097 O O . GLY A 1 133 ? 3.893 9.124 -14.342 1.00 97.69 133 GLY A O 1
ATOM 1098 N N . SER A 1 134 ? 3.874 6.991 -14.996 1.00 98.31 134 SER A N 1
ATOM 1099 C CA . SER A 1 134 ? 3.515 6.475 -13.677 1.00 98.31 134 SER A CA 1
ATOM 1100 C C . SER A 1 134 ? 4.728 6.363 -12.748 1.00 98.31 134 SER A C 1
ATOM 1102 O O . SER A 1 134 ? 5.873 6.195 -13.173 1.00 98.31 134 SER A O 1
ATOM 1104 N N . SER A 1 135 ? 4.500 6.460 -11.435 1.00 98.00 135 SER A N 1
ATOM 1105 C CA . SER A 1 135 ? 5.567 6.285 -10.444 1.00 98.00 135 SER A CA 1
ATOM 1106 C C . SER A 1 135 ? 5.064 5.748 -9.111 1.00 98.00 135 SER A C 1
ATOM 1108 O O . SER A 1 135 ? 3.925 5.979 -8.714 1.00 98.00 135 SER A O 1
ATOM 1110 N N . ILE A 1 136 ? 5.935 5.044 -8.397 1.00 98.25 136 ILE A N 1
ATOM 1111 C CA . ILE A 1 136 ? 5.666 4.512 -7.064 1.00 98.25 136 ILE A CA 1
ATOM 1112 C C . ILE A 1 136 ? 6.821 4.862 -6.130 1.00 98.25 136 ILE A C 1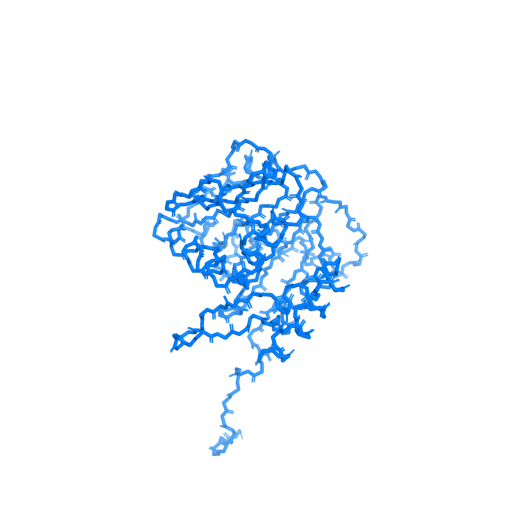
ATOM 1114 O O . ILE A 1 136 ? 7.990 4.713 -6.492 1.00 98.25 136 ILE A O 1
ATOM 1118 N N . ARG A 1 137 ? 6.516 5.348 -4.922 1.00 97.50 137 ARG A N 1
ATOM 1119 C CA . ARG A 1 137 ? 7.537 5.714 -3.929 1.00 97.50 137 ARG A CA 1
ATOM 1120 C C . ARG A 1 137 ? 7.146 5.377 -2.499 1.00 97.50 137 ARG A C 1
ATOM 1122 O O . ARG A 1 137 ? 5.968 5.353 -2.154 1.00 97.50 137 ARG A O 1
ATOM 1129 N N . VAL A 1 138 ? 8.154 5.204 -1.653 1.00 98.06 138 VAL A N 1
ATOM 1130 C CA . VAL A 1 138 ? 7.995 5.071 -0.201 1.00 98.06 138 VAL A CA 1
ATOM 1131 C C . VAL A 1 138 ? 8.729 6.222 0.477 1.00 98.06 138 VAL A C 1
ATOM 1133 O O . VAL A 1 138 ? 9.854 6.554 0.110 1.00 98.06 138 VAL A O 1
ATOM 1136 N N . ALA A 1 139 ? 8.097 6.869 1.450 1.00 96.62 139 ALA A N 1
ATOM 1137 C CA . ALA A 1 139 ? 8.683 8.000 2.161 1.00 96.62 139 ALA A CA 1
ATOM 1138 C C . ALA A 1 139 ? 8.204 8.061 3.613 1.00 96.62 139 ALA A C 1
ATOM 1140 O O . ALA A 1 139 ? 7.274 7.371 4.016 1.00 96.62 139 ALA A O 1
ATOM 1141 N N . THR A 1 140 ? 8.831 8.912 4.422 1.00 94.75 140 THR A N 1
ATOM 1142 C CA . THR A 1 140 ? 8.352 9.193 5.783 1.00 94.75 140 THR A CA 1
ATOM 1143 C C . THR A 1 140 ? 7.231 10.230 5.815 1.00 94.75 140 THR A C 1
ATOM 1145 O O . THR A 1 140 ? 6.586 10.374 6.848 1.00 94.75 140 THR A O 1
ATOM 1148 N N . SER A 1 141 ? 7.027 10.966 4.720 1.00 90.88 141 SER A N 1
ATOM 1149 C CA . SER A 1 141 ? 5.972 11.965 4.532 1.00 90.88 141 SER A CA 1
ATOM 1150 C C . SER A 1 141 ? 5.701 12.139 3.035 1.00 90.88 141 SER A C 1
ATOM 1152 O O . SER A 1 141 ? 6.635 12.080 2.230 1.00 90.88 141 SER A O 1
ATOM 1154 N N . LEU A 1 142 ? 4.434 12.330 2.662 1.00 91.88 142 LEU A N 1
ATOM 1155 C CA . LEU A 1 142 ? 3.979 12.513 1.283 1.00 91.88 142 LEU A CA 1
ATOM 1156 C C . LEU A 1 142 ? 2.935 13.635 1.217 1.00 91.88 142 LEU A C 1
ATOM 1158 O O . LEU A 1 142 ? 1.750 13.384 1.054 1.00 91.88 142 LEU A O 1
ATOM 1162 N N . ARG A 1 143 ? 3.387 14.885 1.353 1.00 84.12 143 ARG A N 1
ATOM 1163 C CA . ARG A 1 143 ? 2.514 16.072 1.278 1.00 84.12 143 ARG A CA 1
ATOM 1164 C C . ARG A 1 143 ? 2.398 16.691 -0.119 1.00 84.12 143 ARG A C 1
ATOM 1166 O O . ARG A 1 143 ? 1.542 17.538 -0.332 1.00 84.12 143 ARG A O 1
ATOM 1173 N N . SER A 1 144 ? 3.303 16.353 -1.039 1.00 76.94 144 SER A N 1
ATOM 1174 C CA . SER A 1 144 ? 3.394 16.987 -2.359 1.00 76.94 144 SER A CA 1
ATOM 1175 C C . SER A 1 144 ? 3.060 16.026 -3.496 1.00 76.94 144 SER A C 1
ATOM 1177 O O . SER A 1 144 ? 3.484 14.865 -3.494 1.00 76.94 144 SER A O 1
ATOM 1179 N N . GLY A 1 145 ? 2.369 16.564 -4.503 1.00 79.38 145 GLY A N 1
ATOM 1180 C CA . GLY A 1 145 ? 1.848 15.815 -5.646 1.00 79.38 145 GLY A CA 1
ATOM 1181 C C . GLY A 1 145 ? 0.512 15.141 -5.340 1.00 79.38 145 GLY A C 1
ATOM 1182 O O . GLY A 1 145 ? 0.159 14.939 -4.183 1.00 79.38 145 GLY A O 1
ATOM 1183 N N . THR A 1 146 ? -0.224 14.795 -6.391 1.00 85.81 146 THR A N 1
ATOM 1184 C CA . THR A 1 146 ? -1.488 14.064 -6.281 1.00 85.81 146 THR A CA 1
ATOM 1185 C C . THR A 1 146 ? -1.201 12.571 -6.344 1.00 85.81 146 THR A C 1
ATOM 1187 O O . THR A 1 146 ? -0.637 12.097 -7.330 1.00 85.81 146 THR A O 1
ATOM 1190 N N . MET A 1 147 ? -1.560 11.843 -5.288 1.00 93.69 147 MET A N 1
ATOM 1191 C CA . MET A 1 147 ? -1.473 10.382 -5.256 1.00 93.69 147 MET A CA 1
ATOM 1192 C C . MET A 1 147 ? -2.837 9.792 -5.589 1.00 93.69 147 MET A C 1
ATOM 1194 O O . MET A 1 147 ? -3.841 10.203 -5.012 1.00 93.69 147 MET A O 1
ATOM 1198 N N . GLN A 1 148 ? -2.877 8.801 -6.474 1.00 97.19 148 GLN A N 1
ATOM 1199 C CA . GLN A 1 148 ? -4.093 8.029 -6.734 1.00 97.19 148 GLN A CA 1
ATOM 1200 C C . GLN A 1 148 ? -4.236 6.867 -5.754 1.00 97.19 148 GLN A C 1
ATOM 1202 O O . GLN A 1 148 ? -5.355 6.467 -5.454 1.00 97.19 148 GLN A O 1
ATOM 1207 N N . ILE A 1 149 ? -3.123 6.347 -5.222 1.00 98.25 149 ILE A N 1
ATOM 1208 C CA . ILE A 1 149 ? -3.143 5.367 -4.133 1.00 98.25 149 ILE A CA 1
ATOM 1209 C C . ILE A 1 149 ? -2.131 5.766 -3.064 1.00 98.25 149 ILE A C 1
ATOM 1211 O O . ILE A 1 149 ? -0.918 5.706 -3.284 1.00 98.25 149 ILE A O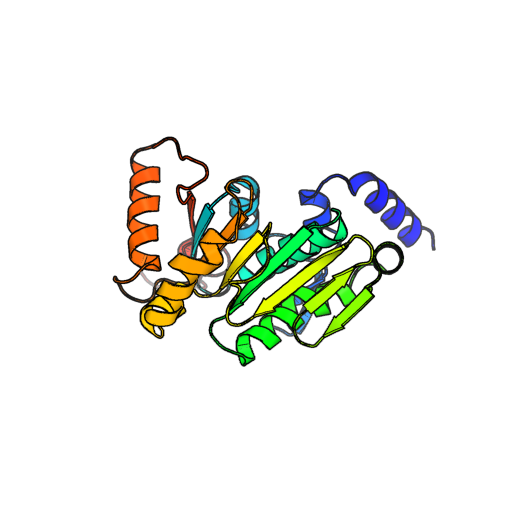 1
ATOM 1215 N N . LEU A 1 150 ? -2.632 6.109 -1.881 1.00 98.38 150 LEU A N 1
ATOM 1216 C CA . LEU A 1 150 ? -1.838 6.359 -0.686 1.00 98.38 150 LEU A CA 1
ATOM 1217 C C . LEU A 1 150 ? -1.991 5.200 0.298 1.00 98.38 150 LEU A C 1
ATOM 1219 O O . LEU A 1 150 ? -3.093 4.764 0.604 1.00 98.38 150 LEU A O 1
ATOM 1223 N N . HIS A 1 151 ? -0.879 4.733 0.842 1.00 98.62 151 HIS A N 1
ATOM 1224 C CA . HIS A 1 151 ? -0.849 3.720 1.885 1.00 98.62 151 HIS A CA 1
ATOM 1225 C C . HIS A 1 151 ? -0.072 4.247 3.089 1.00 98.62 151 HIS A C 1
ATOM 1227 O O . HIS A 1 151 ? 1.050 4.716 2.939 1.00 98.62 151 HIS A O 1
ATOM 1233 N N . VAL A 1 152 ? -0.642 4.174 4.287 1.00 98.19 152 VAL A N 1
ATOM 1234 C CA . VAL A 1 152 ? 0.040 4.502 5.542 1.00 98.19 152 VAL A CA 1
ATOM 1235 C C . VAL A 1 152 ? 0.214 3.224 6.343 1.00 98.19 152 VAL A C 1
ATOM 1237 O O . VAL A 1 152 ? -0.756 2.662 6.856 1.00 98.19 152 VAL A O 1
ATOM 1240 N N . SER A 1 153 ? 1.463 2.775 6.431 1.00 97.88 153 SER A N 1
ATOM 1241 C CA . SER A 1 153 ? 1.819 1.533 7.106 1.00 97.88 153 SER A CA 1
ATOM 1242 C C . SER A 1 153 ? 2.074 1.767 8.592 1.00 97.88 153 SER A C 1
ATOM 1244 O O . SER A 1 153 ? 2.759 2.718 8.980 1.00 97.88 153 SER A O 1
ATOM 1246 N N . GLU A 1 154 ? 1.536 0.872 9.417 1.00 96.06 154 GLU A N 1
ATOM 1247 C CA . GLU A 1 154 ? 1.617 0.900 10.877 1.00 96.06 154 GLU A CA 1
ATOM 1248 C C . GLU A 1 154 ? 1.135 2.226 11.497 1.00 96.06 154 GLU A C 1
ATOM 1250 O O . GLU A 1 154 ? 1.782 2.810 12.371 1.00 96.06 154 GLU A O 1
ATOM 1255 N N . PHE A 1 155 ? -0.024 2.721 11.046 1.00 97.06 155 PHE A N 1
ATOM 1256 C CA . PHE A 1 155 ? -0.544 4.025 11.474 1.00 97.06 155 PHE A CA 1
ATOM 1257 C C . PHE A 1 155 ? -0.873 4.104 12.975 1.00 97.06 155 PHE A C 1
ATOM 1259 O O . PHE A 1 155 ? -0.709 5.166 13.572 1.00 97.06 155 PHE A O 1
ATOM 1266 N N . GLY A 1 156 ? -1.257 2.995 13.613 1.00 96.12 156 GLY A N 1
ATOM 1267 C CA . GLY A 1 156 ? -1.454 2.911 15.064 1.00 96.12 156 GLY A CA 1
ATOM 1268 C C . GLY A 1 156 ? -0.162 3.210 15.828 1.00 96.12 156 GLY A C 1
ATOM 1269 O O . GLY A 1 156 ? -0.148 4.078 16.698 1.00 96.12 156 GLY A O 1
ATOM 1270 N N . LYS A 1 157 ? 0.958 2.605 15.407 1.00 94.44 157 LYS A N 1
ATOM 1271 C CA . LYS A 1 157 ? 2.300 2.910 15.936 1.00 94.44 157 LYS A CA 1
ATOM 1272 C C . LYS A 1 157 ? 2.678 4.374 15.723 1.00 94.44 157 LYS A C 1
ATOM 1274 O O . LYS A 1 157 ? 3.271 4.994 16.605 1.00 94.44 157 LYS A O 1
ATOM 1279 N N . VAL A 1 158 ? 2.345 4.938 14.558 1.00 95.38 158 VAL A N 1
ATOM 1280 C CA . VAL A 1 158 ? 2.582 6.363 14.273 1.00 95.38 158 VAL A CA 1
ATOM 1281 C C . VAL A 1 158 ? 1.765 7.251 15.211 1.00 95.38 158 VAL A C 1
ATOM 1283 O O . VAL A 1 158 ? 2.331 8.181 15.772 1.00 95.38 158 VAL A O 1
ATOM 1286 N N . CYS A 1 159 ? 0.486 6.949 15.436 1.00 96.19 159 CYS A N 1
ATOM 1287 C CA . CYS A 1 159 ? -0.368 7.697 16.361 1.00 96.19 159 CYS A CA 1
ATOM 1288 C C . CYS A 1 159 ? 0.166 7.653 17.798 1.00 96.19 159 CYS A C 1
ATOM 1290 O O . CYS A 1 159 ? 0.266 8.698 18.432 1.00 96.19 159 CYS A O 1
ATOM 1292 N N . ALA A 1 160 ? 0.555 6.470 18.282 1.00 94.50 160 ALA A N 1
ATOM 1293 C CA . ALA A 1 160 ? 1.014 6.284 19.656 1.00 94.50 160 ALA A CA 1
ATOM 1294 C C . ALA A 1 160 ? 2.387 6.923 19.930 1.00 94.50 160 ALA A C 1
ATOM 1296 O O . ALA A 1 160 ? 2.619 7.465 21.007 1.00 94.50 160 ALA A O 1
ATOM 1297 N N . LYS A 1 161 ? 3.320 6.853 18.971 1.00 94.06 161 LYS A N 1
ATOM 1298 C CA . LYS A 1 161 ? 4.717 7.283 19.183 1.00 94.06 161 LYS A CA 1
ATOM 1299 C C . LYS A 1 161 ? 5.050 8.650 18.600 1.00 94.06 161 LYS A C 1
ATOM 1301 O O . LYS A 1 161 ? 5.983 9.296 19.069 1.00 94.06 161 LYS A O 1
ATOM 1306 N N . TYR A 1 162 ? 4.332 9.072 17.562 1.00 93.94 162 TYR A N 1
ATOM 1307 C CA . TYR A 1 162 ? 4.616 10.284 16.793 1.00 93.94 162 TYR A CA 1
ATOM 1308 C C . TYR A 1 162 ? 3.312 11.048 16.478 1.00 93.94 162 TYR A C 1
ATOM 1310 O O . TYR A 1 162 ? 2.975 11.222 15.302 1.00 93.94 162 TYR A O 1
ATOM 1318 N N . PRO A 1 163 ? 2.563 11.520 17.493 1.00 94.88 163 PRO A N 1
ATOM 1319 C CA . PRO A 1 163 ? 1.247 12.138 17.299 1.00 94.88 163 PRO A CA 1
ATOM 1320 C C . PRO A 1 163 ? 1.278 13.354 16.359 1.00 94.88 163 PRO A C 1
ATOM 1322 O O . PRO A 1 163 ? 0.384 13.507 15.527 1.00 94.88 163 PRO A O 1
ATOM 1325 N N . ASP A 1 164 ? 2.340 14.165 16.392 1.00 94.88 164 ASP A N 1
ATOM 1326 C CA . ASP A 1 164 ? 2.508 15.293 15.463 1.00 94.88 164 ASP A CA 1
ATOM 1327 C C . ASP A 1 164 ? 2.646 14.835 14.006 1.00 94.88 164 ASP A C 1
ATOM 1329 O O . ASP A 1 164 ? 2.082 15.443 13.094 1.00 94.88 164 ASP A O 1
ATOM 1333 N N . LYS A 1 165 ? 3.342 13.714 13.777 1.00 94.38 165 LYS A N 1
ATOM 1334 C CA . LYS A 1 165 ? 3.451 13.093 12.453 1.00 94.38 165 LYS A CA 1
ATOM 1335 C C . LYS A 1 165 ? 2.111 12.508 12.011 1.00 94.38 165 LYS A C 1
ATOM 1337 O O . LYS A 1 165 ? 1.761 12.628 10.840 1.00 94.38 165 LYS A O 1
ATOM 1342 N N . ALA A 1 166 ? 1.353 11.902 12.925 1.00 96.12 166 ALA A N 1
ATOM 1343 C CA . ALA A 1 166 ? 0.009 11.417 12.626 1.00 96.12 166 ALA A CA 1
ATOM 1344 C C . ALA A 1 166 ? -0.912 12.569 12.196 1.00 96.12 166 ALA A C 1
ATOM 1346 O O . ALA A 1 166 ? -1.573 12.469 11.163 1.00 96.12 166 ALA A O 1
ATOM 1347 N N . LYS A 1 167 ? -0.874 13.692 12.923 1.00 96.25 167 LYS A N 1
ATOM 1348 C CA . LYS A 1 167 ? -1.596 14.919 12.570 1.00 96.25 167 LYS A CA 1
ATOM 1349 C C . LYS A 1 167 ? -1.187 15.443 11.197 1.00 96.25 167 LYS A C 1
ATOM 1351 O O . LYS A 1 167 ? -2.052 15.730 10.383 1.00 96.25 167 LYS A O 1
ATOM 1356 N N . GLU A 1 168 ? 0.110 15.502 10.909 1.00 95.38 168 GLU A N 1
ATOM 1357 C CA . GLU A 1 168 ? 0.630 15.875 9.589 1.00 95.38 168 GLU A CA 1
ATOM 1358 C C . GLU A 1 168 ? 0.086 14.991 8.454 1.00 95.38 168 GLU A C 1
ATOM 1360 O O . GLU A 1 168 ? -0.266 15.498 7.386 1.00 95.38 168 GLU A O 1
ATOM 1365 N N . ILE A 1 169 ? 0.055 13.672 8.658 1.00 96.19 169 ILE A N 1
ATOM 1366 C CA . ILE A 1 169 ? -0.440 12.726 7.654 1.00 96.19 169 ILE A CA 1
ATOM 1367 C C . ILE A 1 169 ? -1.913 13.015 7.369 1.00 96.19 169 ILE A C 1
ATOM 1369 O O . ILE A 1 169 ? -2.287 13.145 6.203 1.00 96.19 169 ILE A O 1
ATOM 1373 N N . VAL A 1 170 ? -2.714 13.182 8.422 1.00 96.00 170 VAL A N 1
ATOM 1374 C CA . VAL A 1 170 ? -4.149 13.464 8.320 1.00 96.00 170 VAL A CA 1
ATOM 1375 C C . VAL A 1 170 ? -4.405 14.804 7.639 1.00 96.00 170 VAL A C 1
ATOM 1377 O O . VAL A 1 170 ? -5.118 14.852 6.649 1.00 96.00 170 VAL A O 1
ATOM 1380 N N . THR A 1 171 ? -3.794 15.892 8.108 1.00 94.62 171 THR A N 1
ATOM 1381 C CA . THR A 1 171 ? -4.101 17.242 7.604 1.00 94.62 171 THR A CA 1
ATOM 1382 C C . THR A 1 171 ? -3.373 17.602 6.309 1.00 94.62 171 THR A C 1
ATOM 1384 O O . THR A 1 171 ? -3.498 18.727 5.835 1.00 94.62 171 THR A O 1
ATOM 1387 N N . GLY A 1 172 ? -2.525 16.716 5.785 1.00 92.88 172 GLY A N 1
ATOM 1388 C CA . GLY A 1 172 ? -1.678 17.005 4.629 1.00 92.88 172 GLY A CA 1
ATOM 1389 C C . GLY A 1 172 ? -1.658 15.882 3.606 1.00 92.88 172 GLY A C 1
ATOM 1390 O O . GLY A 1 172 ? -2.029 16.089 2.457 1.00 92.88 172 GLY A O 1
ATOM 1391 N N . SER A 1 173 ? -1.214 14.686 4.001 1.00 93.81 173 SER A N 1
ATOM 1392 C CA . SER A 1 173 ? -1.087 13.574 3.047 1.00 93.81 173 SER A CA 1
ATOM 1393 C C . SER A 1 173 ? -2.452 13.068 2.575 1.00 93.81 173 SER A C 1
ATOM 1395 O O . SER A 1 173 ? -2.611 12.816 1.385 1.00 93.81 173 SER A O 1
ATOM 1397 N N . PHE A 1 174 ? -3.452 12.965 3.458 1.00 94.75 174 PHE A N 1
ATOM 1398 C CA . PHE A 1 174 ? -4.801 12.541 3.054 1.00 94.75 174 PHE A CA 1
ATOM 1399 C C . PHE A 1 174 ? -5.474 13.557 2.133 1.00 94.75 174 PHE A C 1
ATOM 1401 O O . PHE A 1 174 ? -6.061 13.163 1.130 1.00 94.75 174 PHE A O 1
ATOM 1408 N N . GLU A 1 175 ? -5.292 14.847 2.411 1.00 91.88 175 GLU A N 1
ATOM 1409 C CA . GLU A 1 175 ? -5.832 15.945 1.599 1.00 91.88 175 GLU A CA 1
ATOM 1410 C C . GLU A 1 175 ? -5.199 16.031 0.197 1.00 91.88 175 GLU A C 1
ATOM 1412 O O . GLU A 1 175 ? -5.753 16.657 -0.702 1.00 91.88 175 GLU A O 1
ATOM 1417 N N . SER A 1 176 ? -4.047 15.384 -0.023 1.00 89.06 176 SER A N 1
ATOM 1418 C CA . SER A 1 176 ? -3.410 15.301 -1.348 1.00 89.06 176 SER A CA 1
ATOM 1419 C C . SER A 1 176 ? -4.032 14.243 -2.274 1.00 89.06 176 SER A C 1
ATOM 1421 O O . SER A 1 176 ? -3.707 14.190 -3.465 1.00 89.06 176 SER A O 1
ATOM 1423 N N . VAL A 1 177 ? -4.910 13.390 -1.739 1.00 94.19 177 VAL A N 1
ATOM 1424 C CA . VAL A 1 177 ? -5.588 12.315 -2.470 1.00 94.19 177 VAL A CA 1
ATOM 1425 C C . VAL A 1 17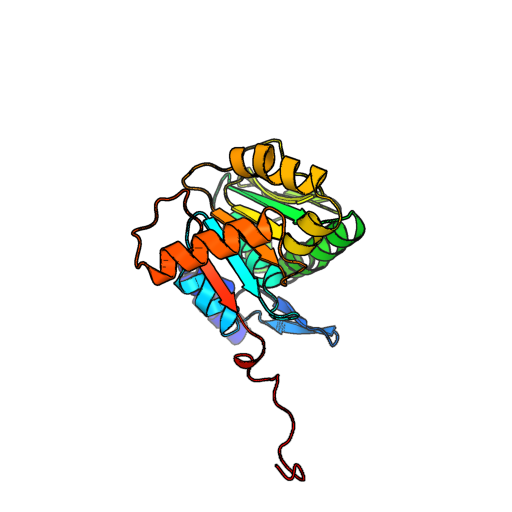7 ? -6.998 12.778 -2.812 1.00 94.19 177 VAL A C 1
ATOM 1427 O O . VAL A 1 177 ? -7.771 13.139 -1.924 1.00 94.19 177 VAL A O 1
ATOM 1430 N N . SER A 1 178 ? -7.357 12.742 -4.096 1.00 93.00 178 SER A N 1
ATOM 1431 C CA . SER A 1 178 ? -8.714 13.093 -4.527 1.00 93.00 178 SER A CA 1
ATOM 1432 C C . SER A 1 178 ? -9.766 12.166 -3.901 1.00 93.00 178 SER A C 1
ATOM 1434 O O . SER A 1 178 ? -9.461 11.099 -3.355 1.00 93.00 178 SER A O 1
ATOM 1436 N N . THR A 1 179 ? -11.035 12.558 -3.982 1.00 93.88 179 THR A N 1
ATOM 1437 C CA . THR A 1 179 ? -12.161 11.730 -3.521 1.00 93.88 179 THR A CA 1
ATOM 1438 C C . THR A 1 179 ? -12.227 10.382 -4.238 1.00 93.88 179 THR A C 1
ATOM 1440 O O . THR A 1 179 ? -12.618 9.397 -3.622 1.00 93.88 179 THR A O 1
ATOM 1443 N N . ASP A 1 180 ? -11.768 10.325 -5.491 1.00 94.81 180 ASP A N 1
ATOM 1444 C CA . ASP A 1 180 ? -11.729 9.102 -6.299 1.00 94.81 180 ASP A CA 1
ATOM 1445 C C . ASP A 1 180 ? -10.464 8.254 -6.088 1.00 94.81 180 ASP A C 1
ATOM 1447 O O . ASP A 1 180 ? -10.412 7.103 -6.517 1.00 94.81 180 ASP A O 1
ATOM 1451 N N . GLY A 1 181 ? -9.438 8.805 -5.431 1.00 96.62 181 GLY A N 1
ATOM 1452 C CA . GLY A 1 181 ? -8.232 8.064 -5.070 1.00 96.62 181 GLY A CA 1
ATOM 1453 C C . GLY A 1 181 ? -8.465 7.114 -3.895 1.00 96.62 181 GLY A C 1
ATOM 1454 O O . GLY A 1 181 ? -9.417 7.264 -3.128 1.00 96.62 181 GLY A O 1
ATOM 1455 N N . LEU A 1 182 ? -7.561 6.152 -3.723 1.00 98.38 182 LEU A N 1
ATOM 1456 C CA . LEU A 1 182 ? -7.598 5.181 -2.634 1.00 98.38 182 LEU A CA 1
ATOM 1457 C C . LEU A 1 182 ? -6.651 5.597 -1.506 1.00 98.38 182 LEU A C 1
ATOM 1459 O O . LEU A 1 182 ? -5.479 5.895 -1.744 1.00 98.38 182 LEU A O 1
ATOM 1463 N N . ILE A 1 183 ? -7.131 5.543 -0.265 1.00 98.56 183 ILE A N 1
ATOM 1464 C CA . ILE A 1 183 ? -6.280 5.603 0.926 1.00 98.56 183 ILE A CA 1
ATOM 1465 C C . ILE A 1 183 ? -6.414 4.301 1.698 1.00 98.56 183 ILE A C 1
ATOM 1467 O O . ILE A 1 183 ? -7.517 3.885 2.040 1.00 98.56 183 ILE A O 1
ATOM 1471 N N . PHE A 1 184 ? -5.281 3.691 2.013 1.00 98.81 184 PHE A N 1
ATOM 1472 C CA . PHE A 1 184 ? -5.176 2.561 2.918 1.00 98.81 184 PHE A CA 1
ATOM 1473 C C . PHE A 1 184 ? -4.460 3.008 4.182 1.00 98.81 184 PHE A C 1
ATOM 1475 O O . PHE A 1 184 ? -3.326 3.480 4.113 1.00 98.81 184 PHE A O 1
ATOM 1482 N N . ILE A 1 185 ? -5.081 2.818 5.337 1.00 98.31 185 ILE A N 1
ATOM 1483 C CA . ILE A 1 185 ? -4.388 2.871 6.621 1.00 98.31 185 ILE A CA 1
ATOM 1484 C C . ILE A 1 185 ? -4.458 1.498 7.263 1.00 98.31 185 ILE A C 1
ATOM 1486 O O . ILE A 1 185 ? -5.534 0.933 7.426 1.00 98.31 185 ILE A O 1
ATOM 1490 N N . GLU A 1 186 ? -3.303 0.940 7.603 1.00 98.06 186 GLU A N 1
ATOM 1491 C CA . GLU A 1 186 ? -3.215 -0.379 8.223 1.00 98.06 186 GLU A CA 1
ATOM 1492 C C . GLU A 1 186 ? -2.358 -0.327 9.481 1.00 98.06 186 GLU A C 1
ATOM 1494 O O . GLU A 1 186 ? -1.334 0.360 9.516 1.00 98.06 186 GLU A O 1
ATOM 1499 N N . SER A 1 187 ? -2.787 -1.027 10.534 1.00 97.12 187 SER A N 1
ATOM 1500 C CA . SER A 1 187 ? -1.964 -1.239 11.726 1.00 97.12 187 SER A CA 1
ATOM 1501 C C . SER A 1 187 ? -2.534 -2.319 12.642 1.00 97.12 187 SER A C 1
ATOM 1503 O O . SER A 1 187 ? -3.678 -2.760 12.506 1.00 97.12 187 SER A O 1
ATOM 1505 N N . THR A 1 188 ? -1.721 -2.744 13.607 1.00 95.25 188 THR A N 1
ATOM 1506 C CA . THR A 1 188 ? -2.231 -3.359 14.837 1.00 95.25 188 THR A CA 1
ATOM 1507 C C . THR A 1 188 ? -2.793 -2.293 15.777 1.00 95.25 188 THR A C 1
ATOM 1509 O O . THR A 1 188 ? -2.343 -1.150 15.747 1.00 95.25 188 THR A O 1
ATOM 1512 N N . ALA A 1 189 ? -3.721 -2.661 16.664 1.00 90.12 189 ALA A N 1
ATOM 1513 C CA . ALA A 1 189 ? -4.123 -1.767 17.750 1.00 90.12 189 ALA A CA 1
ATOM 1514 C C . ALA A 1 189 ? -2.921 -1.443 18.657 1.00 90.12 189 ALA A C 1
ATOM 1516 O O . ALA A 1 189 ? -2.228 -2.351 19.120 1.00 90.12 189 ALA A O 1
ATOM 1517 N N . GLU A 1 190 ? -2.698 -0.157 18.923 1.00 90.44 190 GLU A N 1
ATOM 1518 C CA . GLU A 1 190 ? -1.667 0.340 19.837 1.00 90.44 190 GLU A CA 1
ATOM 1519 C C . GLU A 1 190 ? -2.260 1.497 20.653 1.00 90.44 190 GLU A C 1
ATOM 1521 O O . GLU A 1 190 ? -2.193 2.655 20.258 1.00 90.44 190 GLU A O 1
ATOM 1526 N N . GLY A 1 191 ? -2.907 1.162 21.773 1.00 88.25 191 GLY A N 1
ATOM 1527 C CA . GLY A 1 191 ? -3.583 2.133 22.638 1.00 88.25 191 GLY A CA 1
ATOM 1528 C C . GLY A 1 191 ? -5.061 2.366 22.301 1.00 88.25 191 GLY A C 1
ATOM 1529 O O . GLY A 1 191 ? -5.659 1.659 21.489 1.00 88.25 191 GLY A O 1
ATOM 1530 N N . ARG A 1 192 ? -5.664 3.334 23.002 1.00 91.12 192 ARG A N 1
ATOM 1531 C CA . ARG A 1 192 ? -7.091 3.708 22.906 1.00 91.12 192 ARG A CA 1
ATOM 1532 C C . ARG A 1 192 ? -7.283 5.206 22.651 1.00 91.12 192 ARG A C 1
ATOM 1534 O O . ARG A 1 192 ? -8.271 5.791 23.079 1.00 91.12 192 ARG A O 1
ATOM 1541 N N . GLU A 1 193 ? -6.301 5.823 22.009 1.00 89.50 193 GLU A N 1
ATOM 1542 C CA . GLU A 1 193 ? -6.270 7.253 21.722 1.00 89.50 193 GLU A CA 1
ATOM 1543 C C . GLU A 1 193 ? -5.631 7.518 20.354 1.00 89.50 193 GLU A C 1
ATOM 1545 O O . GLU A 1 193 ? -4.979 6.645 19.774 1.00 89.50 193 GLU A O 1
ATOM 1550 N N . GLY A 1 194 ? -5.838 8.729 19.838 1.00 94.50 194 GLY A N 1
ATOM 1551 C CA . GLY A 1 194 ? -5.306 9.172 18.556 1.00 94.50 194 GLY A CA 1
ATOM 1552 C C . GLY A 1 194 ? -6.112 8.695 17.348 1.00 94.50 194 GLY A C 1
ATOM 1553 O O . GLY A 1 194 ? -7.027 7.871 17.440 1.00 94.50 194 GLY A O 1
ATOM 1554 N N . TYR A 1 195 ? -5.729 9.213 16.179 1.00 97.56 195 TYR A N 1
ATOM 1555 C CA . TYR A 1 195 ? -6.500 9.085 14.942 1.00 97.56 195 TYR A CA 1
ATOM 1556 C C . TYR A 1 195 ? -6.854 7.645 14.571 1.00 97.56 195 TYR A C 1
ATOM 1558 O O . TYR A 1 195 ? -7.983 7.383 14.173 1.00 97.56 195 TYR A O 1
ATOM 1566 N N . PHE A 1 196 ? -5.930 6.689 14.712 1.00 97.75 196 PHE A N 1
ATOM 1567 C CA . PHE A 1 196 ? -6.219 5.301 14.342 1.00 97.75 196 PHE A CA 1
ATOM 1568 C C . PHE A 1 196 ? -7.322 4.677 15.213 1.00 97.75 196 PHE A C 1
ATOM 1570 O O . PHE A 1 196 ? -8.192 3.984 14.684 1.00 97.75 196 PHE A O 1
ATOM 1577 N N . TYR A 1 197 ? -7.324 4.943 16.524 1.00 97.44 197 TYR A N 1
ATOM 1578 C CA . TYR A 1 197 ? -8.387 4.482 17.419 1.00 97.44 197 TYR A CA 1
ATOM 1579 C C . TYR A 1 197 ? -9.714 5.176 17.101 1.00 97.44 197 TYR A C 1
ATOM 1581 O O . TYR A 1 197 ? -10.727 4.504 16.919 1.00 97.44 197 TYR A O 1
ATOM 1589 N N . GLU A 1 198 ? -9.701 6.503 16.971 1.00 97.75 198 GLU A N 1
ATOM 1590 C CA . GLU A 1 198 ? -10.896 7.306 16.684 1.00 97.75 198 GLU A CA 1
ATOM 1591 C C . GLU A 1 198 ? -11.553 6.904 15.359 1.00 97.75 198 GLU A C 1
ATOM 1593 O O . GLU A 1 198 ? -12.760 6.662 15.308 1.00 97.75 198 GLU A O 1
ATOM 1598 N N . TYR A 1 199 ? -10.758 6.748 14.297 1.00 98.19 199 TYR A N 1
ATOM 1599 C CA . TYR A 1 199 ? -11.257 6.290 13.005 1.00 98.19 199 TYR A CA 1
ATOM 1600 C C . TYR A 1 199 ? -11.784 4.861 13.079 1.00 98.19 199 TYR A C 1
ATOM 1602 O O . TYR A 1 199 ? -12.801 4.576 12.454 1.00 98.19 199 TYR A O 1
ATOM 1610 N N . SER A 1 200 ? -11.149 3.978 13.859 1.00 98.12 200 SER A N 1
ATOM 1611 C CA . SER A 1 200 ? -11.609 2.589 14.004 1.00 98.12 200 SER A CA 1
ATOM 1612 C C . SER A 1 200 ? -12.967 2.536 14.687 1.00 98.12 200 SER A C 1
ATOM 1614 O O . SER A 1 200 ? -13.880 1.906 14.165 1.00 98.12 200 SER A O 1
ATOM 1616 N N . GLN A 1 201 ? -13.135 3.269 15.790 1.00 98.19 201 GLN A N 1
ATOM 1617 C CA . GLN A 1 201 ? -14.410 3.356 16.501 1.00 98.19 201 GLN A CA 1
ATOM 1618 C C . GLN A 1 201 ? -15.515 3.932 15.608 1.00 98.19 201 GLN A C 1
ATOM 1620 O O . GLN A 1 201 ? -16.616 3.387 15.558 1.00 98.19 201 GLN A O 1
ATOM 1625 N N . GLN A 1 202 ? -15.227 5.012 14.874 1.00 98.25 202 GLN A N 1
ATOM 1626 C CA . GLN A 1 202 ? -16.212 5.643 13.996 1.00 98.25 202 GLN A CA 1
ATOM 1627 C C . GLN A 1 202 ? -16.588 4.751 12.806 1.00 98.25 202 GLN A C 1
ATOM 1629 O O . GLN A 1 202 ? -17.766 4.653 12.457 1.00 98.25 202 GLN A O 1
ATOM 1634 N N . ALA A 1 203 ? -15.605 4.115 12.168 1.00 98.38 203 ALA A N 1
ATOM 1635 C CA . ALA A 1 203 ? -15.828 3.251 11.016 1.00 98.38 203 ALA A CA 1
ATOM 1636 C C . ALA A 1 203 ? -16.574 1.968 11.416 1.00 98.38 203 ALA A C 1
ATOM 1638 O O . ALA A 1 203 ? -17.500 1.564 10.713 1.00 98.38 203 ALA A O 1
ATOM 1639 N N . GLN A 1 204 ? -16.239 1.385 12.572 1.00 98.25 204 GLN A N 1
ATOM 1640 C CA . GLN A 1 204 ? -16.966 0.252 13.142 1.00 98.25 204 GLN A CA 1
ATOM 1641 C C . GLN A 1 204 ? -18.415 0.631 13.475 1.00 98.25 204 GLN A C 1
ATOM 1643 O O . GLN A 1 204 ? -19.334 -0.047 13.033 1.00 98.25 204 GLN A O 1
ATOM 1648 N N . ALA A 1 205 ? -18.645 1.764 14.147 1.00 98.38 205 ALA A N 1
ATOM 1649 C CA . ALA A 1 205 ? -20.000 2.227 14.453 1.00 98.38 205 ALA A CA 1
ATOM 1650 C C . ALA A 1 205 ? -20.839 2.483 13.186 1.00 98.38 205 ALA A C 1
ATOM 1652 O O . ALA A 1 205 ? -22.026 2.164 13.151 1.00 98.38 205 ALA A O 1
ATOM 1653 N N . ASN A 1 206 ? -20.231 3.030 12.125 1.00 98.19 206 ASN A N 1
ATOM 1654 C CA . ASN A 1 206 ? -20.899 3.201 10.832 1.00 98.19 206 ASN A CA 1
ATOM 1655 C C . ASN A 1 206 ? -21.291 1.851 10.208 1.00 98.19 206 ASN A C 1
ATOM 1657 O O . ASN A 1 206 ? -22.388 1.734 9.661 1.00 98.19 206 ASN A O 1
ATOM 1661 N N . GLN A 1 207 ? -20.402 0.855 10.281 1.00 97.50 207 GLN A N 1
ATOM 1662 C CA . GLN A 1 207 ? -20.650 -0.499 9.785 1.00 97.50 207 GLN A CA 1
ATOM 1663 C C . GLN A 1 207 ? -21.775 -1.183 10.574 1.00 97.50 207 GLN A C 1
ATOM 1665 O O . GLN A 1 207 ? -22.724 -1.666 9.961 1.00 97.50 207 GLN A O 1
ATOM 1670 N N . ASP A 1 208 ? -21.723 -1.145 11.908 1.00 97.88 208 ASP A N 1
ATOM 1671 C CA . ASP A 1 208 ? -22.732 -1.739 12.798 1.00 97.88 208 ASP A CA 1
ATOM 1672 C C . ASP A 1 208 ? -24.118 -1.104 12.606 1.00 97.88 208 ASP A C 1
ATOM 1674 O O . ASP A 1 208 ? -25.144 -1.781 12.673 1.00 97.88 208 ASP A O 1
ATOM 1678 N N . ALA A 1 209 ? -24.158 0.199 12.315 1.00 97.75 209 ALA A N 1
ATOM 1679 C CA . ALA A 1 209 ? -25.389 0.924 12.012 1.00 97.75 209 ALA A CA 1
ATOM 1680 C C . ALA A 1 209 ? -25.911 0.698 10.579 1.00 97.75 209 ALA A C 1
ATOM 1682 O O . ALA A 1 209 ? -26.962 1.234 10.227 1.00 97.75 209 ALA A O 1
ATOM 1683 N N . GLY A 1 210 ? -25.179 -0.027 9.722 1.00 97.12 210 GLY A N 1
ATOM 1684 C CA . GLY A 1 210 ? -25.526 -0.188 8.307 1.00 97.12 210 GLY A CA 1
ATOM 1685 C C . GLY A 1 210 ? -25.537 1.136 7.531 1.00 97.12 210 GLY A C 1
ATOM 1686 O O . GLY A 1 210 ? -26.288 1.291 6.565 1.00 97.12 210 GLY A O 1
ATOM 1687 N N . LYS A 1 211 ? -24.739 2.124 7.962 1.00 97.44 211 LYS A N 1
ATOM 1688 C CA . LYS A 1 211 ? -24.684 3.451 7.339 1.00 97.44 211 LYS A CA 1
ATOM 1689 C C . LYS A 1 211 ? -24.199 3.324 5.893 1.00 97.44 211 LYS A C 1
ATOM 1691 O O . LYS A 1 211 ? -23.150 2.742 5.621 1.00 97.44 211 LYS A O 1
ATOM 1696 N N . ARG A 1 212 ? -24.902 3.969 4.958 1.00 97.50 212 ARG A N 1
ATOM 1697 C CA . ARG A 1 212 ? -24.393 4.163 3.593 1.00 97.50 212 ARG A CA 1
ATOM 1698 C C . ARG A 1 212 ? -23.181 5.101 3.626 1.00 97.50 212 ARG A C 1
ATOM 1700 O O . ARG A 1 212 ? -23.326 6.279 3.947 1.00 97.50 212 ARG A O 1
ATOM 1707 N N . LEU A 1 213 ? -22.006 4.572 3.295 1.00 97.94 213 LEU A N 1
ATOM 1708 C CA . LEU A 1 213 ? -20.749 5.321 3.286 1.00 97.94 213 LEU A CA 1
ATOM 1709 C C . LEU A 1 213 ? -20.667 6.275 2.084 1.00 97.94 213 LEU A C 1
ATOM 1711 O O . LEU A 1 213 ? -21.092 5.941 0.976 1.00 97.94 213 LEU A O 1
ATOM 1715 N N . THR A 1 214 ? -20.085 7.451 2.305 1.00 97.62 214 THR A N 1
ATOM 1716 C CA . THR A 1 214 ? -19.586 8.342 1.251 1.00 97.62 214 THR A CA 1
ATOM 1717 C C . THR A 1 214 ? -18.152 7.962 0.866 1.00 97.62 214 THR A C 1
ATOM 1719 O O . THR A 1 214 ? -17.506 7.166 1.550 1.00 97.62 214 THR A O 1
ATOM 1722 N N . GLN A 1 215 ? -17.616 8.556 -0.206 1.00 97.06 215 GLN A N 1
ATOM 1723 C CA . GLN A 1 215 ? -16.217 8.347 -0.615 1.00 97.06 215 GLN A CA 1
ATOM 1724 C C . GLN A 1 215 ? -15.200 8.809 0.449 1.00 97.06 215 GLN A C 1
ATOM 1726 O O . GLN A 1 215 ? -14.057 8.368 0.433 1.00 97.06 215 GLN A O 1
ATOM 1731 N N . LEU A 1 216 ? -15.602 9.688 1.375 1.00 96.12 216 LEU A N 1
ATOM 1732 C CA . LEU A 1 216 ? -14.740 10.193 2.447 1.00 96.12 216 LEU A CA 1
ATOM 1733 C C . LEU A 1 216 ? -14.888 9.416 3.762 1.00 96.12 216 LEU A C 1
ATOM 1735 O O . LEU A 1 216 ? -14.044 9.557 4.644 1.00 96.12 216 LEU A O 1
ATOM 1739 N N . ASP A 1 217 ? -15.933 8.595 3.908 1.00 97.88 217 ASP A N 1
ATOM 1740 C CA . ASP A 1 217 ? -16.080 7.739 5.082 1.00 97.88 217 ASP A CA 1
ATOM 1741 C C . ASP A 1 217 ? -15.129 6.536 4.989 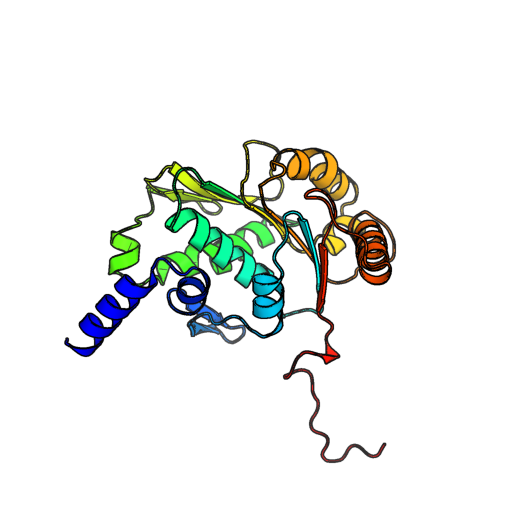1.00 97.88 217 ASP A C 1
ATOM 1743 O O . ASP A 1 217 ? -15.023 5.877 3.951 1.00 97.88 217 ASP A O 1
ATOM 1747 N N . TRP A 1 218 ? -14.486 6.205 6.109 1.00 98.38 218 TRP A N 1
ATOM 1748 C CA . TRP A 1 218 ? -13.670 5.000 6.232 1.00 98.38 218 TRP A CA 1
ATOM 1749 C C . TRP A 1 218 ? -14.539 3.743 6.195 1.00 98.38 218 TRP A C 1
ATOM 1751 O O . TRP A 1 218 ? -15.441 3.575 7.019 1.00 98.38 218 TRP A O 1
ATOM 1761 N N . ARG A 1 219 ? -14.215 2.824 5.286 1.00 98.62 219 ARG A N 1
ATOM 1762 C CA . ARG A 1 219 ? -14.668 1.438 5.355 1.00 98.62 219 ARG A CA 1
ATOM 1763 C C . ARG A 1 219 ? -13.782 0.668 6.329 1.00 98.62 219 ARG A C 1
ATOM 1765 O O . ARG A 1 219 ? -12.554 0.711 6.222 1.00 98.62 219 ARG A O 1
ATOM 1772 N N . PHE A 1 220 ? -14.420 0.005 7.290 1.00 98.62 220 PHE A N 1
ATOM 1773 C CA . PHE A 1 220 ? -13.743 -0.730 8.349 1.00 98.62 220 PHE A CA 1
ATOM 1774 C C . PHE A 1 220 ? -13.471 -2.177 7.944 1.00 98.62 220 PHE A C 1
ATOM 1776 O O . PHE A 1 220 ? -14.395 -2.925 7.634 1.00 98.62 220 PHE A O 1
ATOM 1783 N N . HIS A 1 221 ? -12.202 -2.564 8.018 1.00 98.50 221 HIS A N 1
ATOM 1784 C CA . HIS A 1 221 ? -11.716 -3.910 7.748 1.00 98.50 221 HIS A CA 1
ATOM 1785 C C . HIS A 1 221 ? -11.054 -4.463 9.009 1.00 98.50 221 HIS A C 1
ATOM 1787 O O . HIS A 1 221 ? -10.019 -3.949 9.446 1.00 98.50 221 HIS A O 1
ATOM 1793 N N . PHE A 1 222 ? -11.639 -5.506 9.605 1.00 98.00 222 PHE A N 1
ATOM 1794 C CA . PHE A 1 222 ? -11.105 -6.132 10.816 1.00 98.00 222 PHE A CA 1
ATOM 1795 C C . PHE A 1 222 ? -10.617 -7.559 10.562 1.00 98.00 222 PHE A C 1
ATOM 1797 O O . PHE A 1 222 ? -11.397 -8.473 10.289 1.00 98.00 222 PHE A O 1
ATOM 1804 N N . TYR A 1 223 ? -9.310 -7.764 10.735 1.00 97.62 223 TYR A N 1
ATOM 1805 C CA . TYR A 1 223 ? -8.643 -9.044 10.502 1.00 97.62 223 TYR A CA 1
ATOM 1806 C C . TYR A 1 223 ? -7.999 -9.584 11.781 1.00 97.62 223 TYR A C 1
ATOM 1808 O O . TYR A 1 223 ? -6.796 -9.398 12.011 1.00 97.62 223 TYR A O 1
ATOM 1816 N N . PRO A 1 224 ? -8.785 -10.244 12.645 1.00 94.62 224 PRO A N 1
ATOM 1817 C CA . PRO A 1 224 ? -8.297 -10.754 13.913 1.00 94.62 224 PRO A CA 1
ATOM 1818 C C . PRO A 1 224 ? -7.431 -12.004 13.759 1.00 94.62 224 PRO A C 1
ATOM 1820 O O . PRO A 1 224 ? -7.510 -12.741 12.776 1.00 94.62 224 PRO A O 1
ATOM 1823 N N . TRP A 1 225 ? -6.639 -12.284 14.793 1.00 91.50 225 TRP A N 1
ATOM 1824 C CA . TRP A 1 225 ? -5.698 -13.402 14.803 1.00 91.50 225 TRP A CA 1
ATOM 1825 C C . TRP A 1 225 ? -6.411 -14.767 14.757 1.00 91.50 225 TRP A C 1
ATOM 1827 O O . TRP A 1 225 ? -5.958 -15.654 14.046 1.00 91.50 225 TRP A O 1
ATOM 1837 N N . TRP A 1 226 ? -7.562 -14.925 15.422 1.00 89.19 226 TRP A N 1
ATOM 1838 C CA . TRP A 1 226 ? -8.296 -16.203 15.483 1.00 89.19 226 TRP A CA 1
ATOM 1839 C C . TRP A 1 226 ? -8.943 -16.624 14.157 1.00 89.19 226 TRP A C 1
ATOM 1841 O O . TRP A 1 226 ? -9.392 -17.759 14.030 1.00 89.19 226 TRP A O 1
ATOM 1851 N N . ARG A 1 227 ? -9.008 -15.730 13.161 1.00 90.62 227 ARG A N 1
ATOM 1852 C CA . ARG A 1 227 ? -9.423 -16.087 11.795 1.00 90.62 227 ARG A CA 1
ATOM 1853 C C . ARG A 1 227 ? -8.271 -16.633 10.951 1.00 90.62 227 ARG A C 1
ATOM 1855 O O . ARG A 1 227 ? -8.524 -17.157 9.872 1.00 90.62 227 ARG A O 1
ATOM 1862 N N . HIS A 1 228 ? -7.021 -16.503 11.401 1.00 86.44 228 HIS A N 1
ATOM 1863 C CA . HIS A 1 228 ? -5.870 -16.957 10.633 1.00 86.44 228 HIS A CA 1
ATOM 1864 C C . HIS A 1 228 ? -5.706 -18.485 10.741 1.00 86.44 228 HIS A C 1
ATOM 1866 O O . HIS A 1 228 ? -5.491 -18.974 11.852 1.00 86.44 228 HIS A O 1
ATOM 1872 N N . PRO A 1 229 ? -5.732 -19.243 9.624 1.00 85.00 229 PRO A N 1
ATOM 1873 C CA . PRO A 1 229 ? -5.669 -20.709 9.658 1.00 85.00 229 PRO A CA 1
ATOM 1874 C C . PRO A 1 229 ? -4.434 -21.271 10.370 1.00 85.00 229 PRO A C 1
ATOM 1876 O O . PRO A 1 229 ? -4.529 -22.282 11.055 1.00 85.00 229 PRO A O 1
ATOM 1879 N N . ASP A 1 230 ? -3.291 -20.587 10.263 1.00 82.75 230 ASP A N 1
ATOM 1880 C CA . ASP A 1 230 ? -2.037 -21.044 10.880 1.00 82.75 230 ASP A CA 1
ATOM 1881 C C . ASP A 1 230 ? -1.918 -20.685 12.371 1.00 82.75 230 ASP A C 1
ATOM 1883 O O . ASP A 1 230 ? -0.950 -21.069 13.023 1.00 82.75 230 ASP A O 1
ATOM 1887 N N . TYR A 1 231 ? -2.856 -19.914 12.934 1.00 81.25 231 TYR A N 1
ATOM 1888 C CA . TYR A 1 231 ? -2.819 -19.510 14.346 1.00 81.25 231 TYR A CA 1
ATOM 1889 C C . TYR A 1 231 ? -3.591 -20.499 15.221 1.00 81.25 231 TYR A C 1
ATOM 1891 O O . TYR A 1 231 ? -4.442 -20.129 16.028 1.00 81.25 231 TYR A O 1
ATOM 1899 N N . VAL A 1 232 ? -3.258 -21.777 15.053 1.00 79.81 232 VAL A N 1
ATOM 1900 C CA . VAL A 1 232 ? -3.800 -22.897 15.819 1.00 79.81 232 VAL A CA 1
ATOM 1901 C C . VAL A 1 232 ? -2.656 -23.681 16.455 1.00 79.81 232 VAL A C 1
ATOM 1903 O O . VAL A 1 232 ? -1.624 -23.923 15.831 1.00 79.81 232 VAL A O 1
ATOM 1906 N N . LEU A 1 233 ? -2.827 -24.073 17.718 1.00 75.88 233 LEU A N 1
ATOM 1907 C CA . LEU A 1 233 ? -1.909 -24.991 18.387 1.00 75.88 233 LEU A CA 1
ATOM 1908 C C . LEU A 1 233 ? -2.355 -26.441 18.150 1.00 75.88 233 LEU A C 1
ATOM 1910 O O . LEU A 1 233 ? -3.559 -26.700 18.062 1.00 75.88 233 LEU A O 1
ATOM 1914 N N . PRO A 1 234 ? -1.423 -27.409 18.095 1.00 76.88 234 PRO A N 1
ATOM 1915 C CA . PRO A 1 234 ? -1.782 -28.820 18.115 1.00 76.88 234 PRO A CA 1
ATOM 1916 C C . PRO A 1 234 ? -2.607 -29.137 19.370 1.00 76.88 234 PRO A C 1
ATOM 1918 O O . PRO A 1 234 ? -2.162 -28.904 20.489 1.00 76.88 234 PRO A O 1
ATOM 1921 N N . THR A 1 235 ? -3.799 -29.706 19.198 1.00 73.19 235 THR A N 1
ATOM 1922 C CA . THR A 1 235 ? -4.716 -30.047 20.304 1.00 73.19 235 THR A CA 1
ATOM 1923 C C . THR A 1 235 ? -4.318 -31.322 21.053 1.00 73.19 235 THR A C 1
ATOM 1925 O O . THR A 1 235 ? -4.932 -31.691 22.054 1.00 73.19 235 THR A O 1
ATOM 1928 N N . LYS A 1 236 ? -3.282 -32.029 20.586 1.00 62.94 236 LYS A N 1
ATOM 1929 C CA . LYS A 1 236 ? -2.867 -33.321 21.135 1.00 62.94 236 LYS A CA 1
ATOM 1930 C C . LYS A 1 236 ? -2.209 -33.126 22.507 1.00 62.94 236 LYS A C 1
ATOM 1932 O O . LYS A 1 236 ? -1.070 -32.681 22.587 1.00 62.94 236 LYS A O 1
ATOM 1937 N N . GLY A 1 237 ? -2.929 -33.491 23.569 1.00 62.69 237 GLY A N 1
ATOM 1938 C CA . GLY A 1 237 ? -2.455 -33.415 24.958 1.00 62.69 237 GLY A CA 1
ATOM 1939 C C . GLY A 1 237 ? -2.911 -32.177 25.734 1.00 62.69 237 GLY A C 1
ATOM 1940 O O . GLY A 1 237 ? -2.502 -32.008 26.879 1.00 62.69 237 GLY A O 1
ATOM 1941 N N . VAL A 1 238 ? -3.767 -31.333 25.151 1.00 63.72 238 VAL A N 1
ATOM 1942 C CA . VAL A 1 238 ? -4.397 -30.221 25.873 1.00 63.72 238 VAL A CA 1
ATOM 1943 C C . VAL A 1 238 ? -5.640 -30.758 26.585 1.00 63.72 238 VAL A C 1
ATOM 1945 O O . VAL A 1 238 ? -6.655 -31.024 25.946 1.00 63.72 238 VAL A O 1
ATOM 1948 N N . VAL A 1 239 ? -5.542 -30.967 27.899 1.00 63.34 239 VAL A N 1
ATOM 1949 C CA . VAL A 1 239 ? -6.714 -31.191 28.759 1.00 63.34 239 VAL A CA 1
ATOM 1950 C C . VAL A 1 239 ? -7.340 -29.821 29.016 1.00 63.34 239 VAL A C 1
ATOM 1952 O O . VAL A 1 239 ? -6.641 -28.922 29.485 1.00 63.34 239 VAL A O 1
ATOM 1955 N N . ILE A 1 240 ? -8.610 -29.656 28.637 1.00 64.44 240 ILE A N 1
ATOM 1956 C CA . ILE A 1 240 ? -9.407 -28.438 28.864 1.00 64.44 240 ILE A CA 1
ATOM 1957 C C . ILE A 1 240 ? -10.127 -28.563 30.203 1.00 64.44 240 ILE A C 1
ATOM 1959 O O . ILE A 1 240 ? -10.679 -29.659 30.451 1.00 64.44 240 ILE A O 1
#

Foldseek 3Di:
DVVVVVVVVVCVVCLVPPLCCQQAFWWAADPVGDIDGHHQDPQLVVCVVPPAQAAQEAADPDNCNLLSLLSVLQSDLLSDAQAEEEEAEQDPVVQLCSCVGRPVVGLVPGDPVSCVVWPFPDDDSFKTATPSNYIYGYDNDDQDAAHLEYEYEALQCCCVPPVVSNVCCVVGVVVSYDLNGHYHYYHYHDDCDGDSNVLQVQLVVCVVVVHDDGSPRYHYRYYYPVPDPPSDDPPPPDDD

Sequence (240 aa):
MQANDESIAEAKRNLADQAWRLNNLYKIQTKDGRIVPFRMNWAQQDLFDDLWYRNLILKARQLGMSTFIGVLQLDTVLFNDNIHCGTIAHDRESVEELFNRNIKATYDRLPEWLRQARPEESSTAKKLSFPNGSSIRVATSLRSGTMQILHVSEFGKVCAKYPDKAKEIVTGSFESVSTDGLIFIESTAEGREGYFYEYSQQAQANQDAGKRLTQLDWRFHFYPWWRHPDYVLPTKGVVI

Secondary structure (DSSP, 8-state):
-HHHHHHHHHHHHHTT-HHHHHHHH-EEE-TTS-EEE----HHHHHHHHT--SEEEEEE-TTS-HHHHHHHHHHHHHHHSTT-EEEEE-SSHHHHHHHIIIIIIHHHTTS-HHHHHHS--SEE-SSEEE-TTS-EEEEES---SS--SEEEEETHHHHHHH-HHHHHHIIIIIGGGS-TTSEEEEEE----S-SHHHHHHHHHHHHHHTT----TTSPEEEEE-GGG-TT-----TT---

Radius of gyration: 18.74 Å; chains: 1; bounding box: 42×51×55 Å

pLDDT: mean 93.31, std 9.03, range [44.62, 98.81]